Protein AF-A0A6M2E551-F1 (afdb_monomer)

Foldseek 3Di:
DVCCVVDPDPDDPCPVPPDDPPCPPPDPVNVVVVVCVVVVPDDDDDDCVLVDLDDQPPVCPVPPVSVVVSVVSVVVVVVVVVVVVVVVVVCVVCVVVVVVVVVVVVVVVVVVVVVVVVVVVVVVVVVVVVVVVVVVVVVVVVVVVVVVVVVVVVVVVVVVVVVVVVVVVVVVVVVVVVVVVVVVVVVVVVVVVVVVVVVVVVVPDDDDDDDDDDDDDDDDDDYDDDDDDDDD

InterPro domains:
  IPR008409 Pre-mRNA-splicing factor SPF27 [PF05700] (1-174)
  IPR008409 Pre-mRNA-splicing factor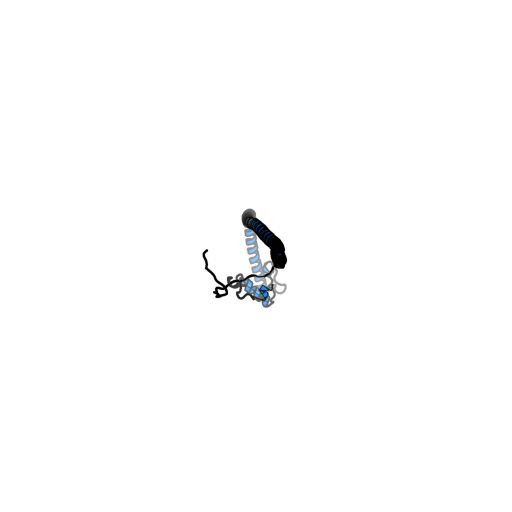 SPF27 [PTHR13296] (1-192)

Mean predicted aligned error: 16.5 Å

Secondary structure (DSSP, 8-state):
-HHHHHS---S-TTTTSPP--TTTT--HHHHHHHHHHHTTPPPPPP-GGGGS-PPPPTT-TT-HHHHHHHHHHHHHHHHHHHHHHHHHHHHHHHHHHHHHHHHHHHHHHHHHHHHHHHHHHHHHHHHHHHHHHHHHHHHHHHHHHHHHHHHHHHHHHHHHHHHHHHHHHHHHHHHHHHHHHHHHHHHHHHHHHHHHHHHHHHTTS---------------------------

pLDDT: mean 82.39, std 20.57, range [27.98, 98.62]

Structure (mmCIF, N/CA/C/O backbone):
data_AF-A0A6M2E551-F1
#
_entry.id   AF-A0A6M2E551-F1
#
loop_
_atom_site.group_PDB
_atom_site.id
_atom_site.type_symbol
_atom_site.label_atom_id
_atom_site.label_alt_id
_atom_site.label_comp_id
_atom_site.label_asym_id
_atom_site.label_entity_id
_atom_site.label_seq_id
_atom_site.pdbx_PDB_ins_code
_atom_site.Cartn_x
_atom_site.Cartn_y
_atom_site.Car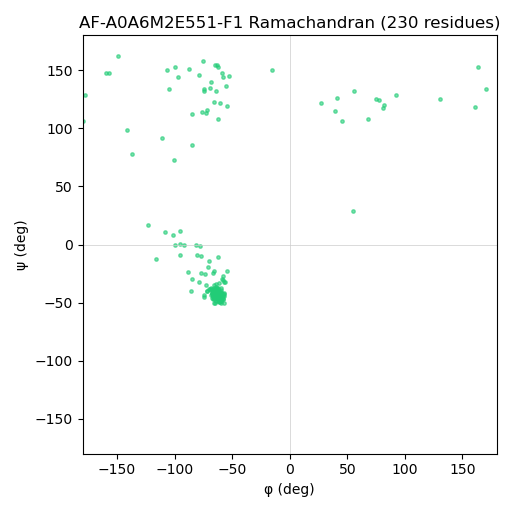tn_z
_atom_site.occupancy
_atom_site.B_iso_or_equiv
_atom_site.auth_seq_id
_atom_site.auth_comp_id
_atom_site.auth_asym_id
_atom_site.auth_atom_id
_atom_site.pdbx_PDB_model_num
ATOM 1 N N . GLU A 1 1 ? 3.158 -16.981 25.054 1.00 74.38 1 GLU A N 1
ATOM 2 C CA . GLU A 1 1 ? 4.411 -17.765 25.133 1.00 74.38 1 GLU A CA 1
ATOM 3 C C . GLU A 1 1 ? 4.219 -19.111 25.840 1.00 74.38 1 GLU A C 1
ATOM 5 O O . GLU A 1 1 ? 4.661 -20.130 25.320 1.00 74.38 1 GLU A O 1
ATOM 10 N N . GLU A 1 2 ? 3.515 -19.159 26.977 1.00 87.50 2 GLU A N 1
ATOM 11 C CA . GLU A 1 2 ? 3.178 -20.432 27.644 1.00 87.50 2 GLU A CA 1
ATOM 12 C C . GLU A 1 2 ? 2.271 -21.333 26.795 1.00 87.50 2 GLU A C 1
ATOM 14 O O . GLU A 1 2 ? 2.570 -22.513 26.623 1.00 87.50 2 GLU A O 1
ATOM 19 N N . GLU A 1 3 ? 1.236 -20.763 26.173 1.00 83.38 3 GLU A N 1
ATOM 20 C CA . GLU A 1 3 ? 0.344 -21.474 25.241 1.00 83.38 3 GLU A CA 1
ATOM 21 C C . GLU A 1 3 ? 1.107 -22.087 24.059 1.00 83.38 3 GLU A C 1
ATOM 23 O O . GLU A 1 3 ? 0.941 -23.258 23.739 1.00 83.38 3 GLU A O 1
ATOM 28 N N . THR A 1 4 ? 2.041 -21.336 23.470 1.00 80.81 4 THR A N 1
ATOM 29 C CA . THR A 1 4 ? 2.880 -21.796 22.349 1.00 80.81 4 THR A CA 1
ATOM 30 C C . THR A 1 4 ? 3.924 -22.844 22.758 1.00 80.81 4 THR A C 1
ATOM 32 O O . THR A 1 4 ? 4.454 -23.551 21.903 1.00 80.81 4 THR A O 1
ATOM 35 N N . ARG A 1 5 ? 4.245 -22.948 24.057 1.00 83.75 5 ARG A N 1
ATOM 36 C CA . ARG A 1 5 ? 5.124 -23.988 24.623 1.00 83.75 5 ARG A CA 1
ATOM 37 C C . ARG A 1 5 ? 4.361 -25.267 24.955 1.00 83.75 5 ARG A C 1
ATOM 39 O O . ARG A 1 5 ? 4.893 -26.352 24.734 1.00 83.75 5 ARG A O 1
ATOM 46 N N . ARG A 1 6 ? 3.145 -25.133 25.491 1.00 86.44 6 ARG A N 1
ATOM 47 C CA . ARG A 1 6 ? 2.268 -26.254 25.859 1.00 86.44 6 ARG A CA 1
ATOM 48 C C . ARG A 1 6 ? 1.645 -26.909 24.635 1.00 86.44 6 ARG A C 1
ATOM 50 O O . ARG A 1 6 ? 1.652 -28.130 24.528 1.00 86.44 6 ARG A O 1
ATOM 57 N N . TYR A 1 7 ? 1.180 -26.101 23.690 1.00 83.81 7 TYR A N 1
ATOM 58 C CA . TYR A 1 7 ? 0.539 -26.563 22.470 1.00 83.81 7 TYR A CA 1
ATOM 59 C C . TYR A 1 7 ? 1.448 -26.264 21.287 1.00 83.81 7 TYR A C 1
ATOM 61 O O . TYR A 1 7 ? 1.413 -25.186 20.691 1.00 83.81 7 TYR A O 1
ATOM 69 N N . ARG A 1 8 ? 2.299 -27.237 20.944 1.00 78.50 8 ARG A N 1
ATOM 70 C CA . ARG A 1 8 ? 3.062 -27.152 19.697 1.00 78.50 8 ARG A CA 1
ATOM 71 C C . ARG A 1 8 ? 2.077 -27.175 18.522 1.00 78.50 8 ARG A C 1
ATOM 73 O O . ARG A 1 8 ? 1.203 -28.042 18.515 1.00 78.50 8 ARG A O 1
ATOM 80 N N . PRO A 1 9 ? 2.198 -26.261 17.540 1.00 79.06 9 PRO A N 1
ATOM 81 C CA . PRO A 1 9 ? 1.330 -26.264 16.370 1.00 79.06 9 PRO A CA 1
ATOM 82 C C . PRO A 1 9 ? 1.361 -27.632 15.681 1.00 79.06 9 PRO A C 1
ATOM 84 O O . PRO A 1 9 ? 2.419 -28.094 15.264 1.00 79.06 9 PRO A O 1
ATOM 87 N N . THR A 1 10 ? 0.206 -28.291 15.603 1.00 75.25 10 THR A N 1
ATOM 88 C CA . THR A 1 10 ? 0.063 -29.623 14.993 1.00 75.25 10 THR A CA 1
ATOM 89 C C . THR A 1 10 ? -0.222 -29.556 13.497 1.00 75.25 10 THR A C 1
ATOM 91 O O . THR A 1 10 ? 0.063 -30.509 12.782 1.00 75.25 10 THR A O 1
ATOM 94 N N . LYS A 1 11 ? -0.767 -28.430 13.024 1.00 81.44 11 LYS A N 1
ATOM 95 C CA . LYS A 1 11 ? -1.023 -28.155 11.608 1.00 81.44 11 LYS A CA 1
ATOM 96 C C . LYS A 1 11 ? 0.006 -27.170 11.092 1.00 81.44 11 LYS A C 1
ATOM 98 O O . LYS A 1 11 ? 0.255 -26.144 11.735 1.00 81.44 11 LYS A O 1
ATOM 103 N N . ASN A 1 12 ? 0.574 -27.452 9.927 1.00 81.12 12 ASN A N 1
ATOM 104 C CA . ASN A 1 12 ? 1.397 -26.467 9.259 1.00 81.12 12 ASN A CA 1
ATOM 105 C C . ASN A 1 12 ? 0.460 -25.385 8.702 1.00 81.12 12 ASN A C 1
ATOM 107 O O . ASN A 1 12 ? -0.344 -25.623 7.805 1.00 81.12 12 ASN A O 1
ATOM 111 N N . TYR A 1 13 ? 0.551 -24.175 9.254 1.00 82.00 13 TYR A N 1
ATOM 112 C CA . TYR A 1 13 ? -0.280 -23.038 8.847 1.00 82.00 13 TYR A CA 1
ATOM 113 C C . TYR A 1 13 ? -0.064 -22.634 7.379 1.00 82.00 13 TYR A C 1
ATOM 115 O O . TYR A 1 13 ? -0.857 -21.864 6.845 1.00 82.00 13 TYR A O 1
ATOM 123 N N . LEU A 1 14 ? 0.963 -23.175 6.716 1.00 83.81 14 LEU A N 1
ATOM 124 C CA . LEU A 1 14 ? 1.268 -22.983 5.300 1.00 83.81 14 LEU A CA 1
ATOM 125 C C . LEU A 1 14 ? 0.698 -24.089 4.391 1.00 83.81 14 LEU A C 1
ATOM 127 O O . LEU A 1 14 ? 0.887 -24.006 3.187 1.00 83.81 14 LEU A O 1
ATOM 131 N N . GLU A 1 15 ? -0.013 -25.097 4.917 1.00 87.00 15 GLU A N 1
ATOM 132 C CA . GLU A 1 15 ? -0.589 -26.200 4.113 1.00 87.00 15 GLU A CA 1
ATOM 133 C C . GLU A 1 15 ? -1.551 -25.730 3.015 1.00 87.00 15 GLU A C 1
ATOM 135 O O . GLU A 1 15 ? -1.669 -26.370 1.977 1.00 87.00 15 GLU A O 1
ATOM 140 N N . HIS A 1 16 ? -2.244 -24.614 3.239 1.00 86.88 16 HIS A N 1
ATOM 141 C CA . HIS A 1 16 ? -3.181 -24.041 2.273 1.00 86.88 16 HIS A CA 1
ATOM 142 C C . HIS A 1 16 ? -2.489 -23.288 1.127 1.00 86.88 16 HIS A C 1
ATOM 144 O O . HIS A 1 16 ? -3.154 -22.882 0.172 1.00 86.88 16 HIS A O 1
ATOM 150 N N . LEU A 1 17 ? -1.179 -23.053 1.234 1.00 85.19 17 LEU A N 1
ATOM 151 C CA . LEU A 1 17 ? -0.399 -22.357 0.223 1.00 85.19 17 LEU A CA 1
ATOM 152 C C . LEU A 1 17 ? 0.296 -23.377 -0.683 1.00 85.19 17 LEU A C 1
ATOM 154 O O . LEU A 1 17 ? 0.745 -24.423 -0.207 1.00 85.19 17 LEU A O 1
ATOM 158 N N . PRO A 1 18 ? 0.420 -23.086 -1.989 1.00 85.62 18 PRO A N 1
ATOM 159 C CA . PRO A 1 18 ? 1.227 -23.914 -2.870 1.00 85.62 18 PRO A CA 1
ATOM 160 C C . PRO A 1 18 ? 2.672 -23.962 -2.363 1.00 85.62 18 PRO A C 1
ATOM 162 O O . PRO A 1 18 ? 3.181 -22.996 -1.785 1.00 85.62 18 PRO A O 1
ATOM 165 N N . GLN A 1 19 ? 3.338 -25.094 -2.593 1.00 81.50 19 GLN A N 1
ATOM 166 C CA . GLN A 1 19 ? 4.738 -25.261 -2.223 1.00 81.50 19 GLN A CA 1
ATOM 167 C C . GLN A 1 19 ? 5.589 -24.156 -2.862 1.00 81.50 19 GLN A C 1
ATOM 169 O O . GLN A 1 19 ? 5.414 -23.823 -4.035 1.00 81.50 19 GLN A O 1
ATOM 174 N N . LEU A 1 20 ? 6.509 -23.588 -2.078 1.00 82.62 20 LEU A N 1
ATOM 175 C CA . LEU A 1 20 ? 7.347 -22.479 -2.519 1.00 82.62 20 LEU A CA 1
ATOM 176 C C . LEU A 1 20 ? 8.224 -22.906 -3.701 1.00 82.62 20 LEU A C 1
ATOM 178 O O . LEU A 1 20 ? 9.194 -23.648 -3.555 1.00 82.62 20 LEU A O 1
ATOM 182 N N . SER A 1 21 ? 7.885 -22.401 -4.877 1.00 84.31 21 SER A N 1
ATOM 183 C CA . SER A 1 21 ? 8.612 -22.617 -6.118 1.00 84.31 21 SER A CA 1
ATOM 184 C C . SER A 1 21 ? 9.757 -21.607 -6.226 1.00 84.31 21 SER A C 1
ATOM 186 O O . SER A 1 21 ? 9.605 -20.542 -6.827 1.00 84.31 21 SER A O 1
ATOM 188 N N . LEU A 1 22 ? 10.908 -21.932 -5.630 1.00 82.81 22 LEU A N 1
ATOM 189 C CA . LEU A 1 22 ? 12.098 -21.065 -5.637 1.00 82.81 22 LEU A CA 1
ATOM 190 C C . LEU A 1 22 ? 12.592 -20.737 -7.056 1.00 82.81 22 LEU A C 1
ATOM 192 O O . LEU A 1 22 ? 13.096 -19.645 -7.292 1.00 82.81 22 LEU A O 1
ATOM 196 N N . HIS A 1 23 ? 12.361 -21.649 -8.000 1.00 84.12 23 HIS A N 1
ATOM 197 C CA . HIS A 1 23 ? 12.830 -21.553 -9.383 1.00 84.12 23 HIS A CA 1
ATOM 198 C C . HIS A 1 23 ? 11.743 -21.095 -10.375 1.00 84.12 23 HIS A C 1
ATOM 200 O O . HIS A 1 23 ? 11.955 -21.124 -11.583 1.00 84.12 23 HIS A O 1
ATOM 206 N N . GLN A 1 24 ? 10.560 -20.676 -9.898 1.00 85.62 24 GLN A N 1
ATOM 207 C CA . GLN A 1 24 ? 9.399 -20.367 -10.757 1.00 85.62 24 GLN A CA 1
ATOM 208 C C . GLN A 1 24 ? 9.677 -19.299 -11.817 1.00 85.62 24 GLN A C 1
ATOM 210 O O . GLN A 1 24 ? 9.082 -19.319 -12.891 1.00 85.62 24 GLN A O 1
ATOM 215 N N . PHE A 1 25 ? 10.550 -18.350 -11.487 1.00 86.94 25 PHE A N 1
ATOM 216 C CA . PHE A 1 25 ? 10.893 -17.215 -12.340 1.00 86.94 25 PHE A CA 1
ATOM 217 C C . PHE A 1 25 ? 12.301 -17.333 -12.931 1.00 86.94 25 PHE A C 1
ATOM 219 O O . PHE A 1 25 ? 12.809 -16.370 -13.503 1.00 86.94 25 PHE A O 1
ATOM 226 N N . GLU A 1 26 ? 12.946 -18.492 -12.795 1.00 89.88 26 GLU A N 1
ATOM 227 C CA . GLU A 1 26 ? 14.261 -18.712 -13.381 1.00 89.88 26 GLU A CA 1
ATOM 228 C C . GLU A 1 26 ? 14.142 -18.944 -14.880 1.00 89.88 26 GLU A C 1
ATOM 230 O O . GLU A 1 26 ? 13.598 -19.946 -15.345 1.00 89.88 26 GLU A O 1
ATOM 235 N N . SER A 1 27 ? 14.690 -18.005 -15.644 1.00 91.19 27 SER A N 1
ATOM 236 C CA . SER A 1 27 ? 14.922 -18.210 -17.070 1.00 91.19 27 SER A CA 1
ATOM 237 C C . SER A 1 27 ? 16.121 -19.135 -17.297 1.00 91.19 27 SER A C 1
ATOM 239 O O . SER A 1 27 ? 17.008 -19.241 -16.451 1.00 91.19 27 SER A O 1
ATOM 241 N N . GLU A 1 28 ? 16.197 -19.766 -18.468 1.00 90.50 28 GLU A N 1
ATOM 242 C CA . GLU A 1 28 ? 17.332 -20.627 -18.844 1.00 90.50 28 GLU A CA 1
ATOM 243 C C . GLU A 1 28 ? 18.686 -19.895 -18.771 1.00 90.50 28 GLU A C 1
ATOM 245 O O . GLU A 1 28 ? 19.699 -20.471 -18.375 1.00 90.50 28 GLU A O 1
ATOM 250 N N . ILE A 1 29 ? 18.697 -18.587 -19.051 1.00 92.38 29 ILE A N 1
ATOM 251 C CA . ILE A 1 29 ? 19.888 -17.736 -18.905 1.00 92.38 29 ILE A CA 1
ATOM 252 C C . ILE A 1 29 ? 20.296 -17.627 -17.431 1.00 92.38 29 ILE A C 1
ATOM 254 O O . ILE A 1 29 ? 21.474 -17.741 -17.107 1.00 92.38 29 ILE A O 1
ATOM 258 N N . MET A 1 30 ? 19.329 -17.448 -16.525 1.00 92.31 30 MET A N 1
ATOM 259 C CA . MET A 1 30 ? 19.606 -17.383 -15.087 1.00 92.31 30 MET A CA 1
ATOM 260 C C . MET A 1 30 ? 20.164 -18.701 -14.561 1.00 92.31 30 MET A C 1
ATOM 262 O O . MET A 1 30 ? 21.128 -18.675 -13.806 1.00 92.31 30 MET A O 1
ATOM 266 N N . LYS A 1 31 ? 19.615 -19.841 -14.995 1.00 90.75 31 LYS A N 1
ATOM 267 C CA . LYS A 1 31 ? 20.137 -21.166 -14.622 1.00 90.75 31 LYS A CA 1
ATOM 268 C C . LYS A 1 31 ? 21.590 -21.335 -15.059 1.00 90.75 31 LYS A C 1
ATOM 270 O O . LYS A 1 31 ? 22.435 -21.685 -14.243 1.00 90.75 31 LYS A O 1
ATOM 275 N N . THR A 1 32 ? 21.885 -20.983 -16.309 1.00 91.38 32 THR A N 1
ATOM 276 C CA . THR A 1 32 ? 23.245 -21.038 -16.868 1.00 91.38 32 THR A CA 1
ATOM 277 C C . THR A 1 32 ? 24.215 -20.141 -16.085 1.00 91.38 32 THR A C 1
ATOM 279 O O . THR A 1 32 ? 25.328 -20.549 -15.753 1.00 91.38 32 THR A O 1
ATOM 282 N N . GLU A 1 33 ? 23.795 -18.926 -15.719 1.00 91.62 33 GLU A N 1
ATOM 283 C CA . GLU A 1 33 ? 24.604 -18.021 -14.892 1.00 91.62 33 GLU A CA 1
ATOM 284 C C . GLU A 1 33 ? 24.783 -18.528 -13.455 1.00 91.62 33 GLU A C 1
ATOM 286 O O . GLU A 1 33 ? 25.870 -18.396 -12.889 1.00 91.62 33 GLU A O 1
ATOM 291 N N . PHE A 1 34 ? 23.756 -19.138 -12.859 1.00 92.00 34 PHE A N 1
ATOM 292 C CA . PHE A 1 34 ? 23.865 -19.754 -11.537 1.00 92.00 34 PHE A CA 1
ATOM 293 C C . PHE A 1 34 ? 24.836 -20.936 -11.541 1.00 92.00 34 PHE A C 1
ATOM 295 O O . PHE A 1 34 ? 25.660 -21.031 -10.632 1.00 92.00 34 PHE A O 1
ATOM 302 N N . GLU A 1 35 ? 24.831 -21.769 -12.583 1.00 93.12 35 GLU A N 1
ATOM 303 C CA . GLU A 1 35 ? 25.821 -22.836 -12.771 1.00 93.12 35 GLU A CA 1
ATOM 304 C C . GLU A 1 35 ? 27.241 -22.276 -12.946 1.00 93.12 35 GLU A C 1
ATOM 306 O O . GLU A 1 35 ? 28.188 -22.769 -12.320 1.00 93.12 35 GLU A O 1
ATOM 311 N N . ARG A 1 36 ? 27.410 -21.197 -13.725 1.00 94.69 36 ARG A N 1
ATOM 312 C CA . ARG A 1 36 ? 28.698 -20.493 -13.872 1.00 94.69 36 ARG A CA 1
ATOM 313 C C . ARG A 1 36 ? 29.207 -19.957 -12.529 1.00 94.69 36 ARG A C 1
ATOM 315 O O . ARG A 1 36 ? 30.384 -20.106 -12.199 1.00 94.69 36 ARG A O 1
ATOM 322 N N . LEU A 1 37 ? 28.329 -19.346 -11.732 1.00 93.12 37 LEU A N 1
ATOM 323 C CA . LEU A 1 37 ? 28.666 -18.827 -10.404 1.00 93.12 37 LEU A CA 1
ATOM 324 C C . LEU A 1 37 ? 28.991 -19.953 -9.415 1.00 93.12 37 LEU A C 1
ATOM 326 O O . LEU A 1 37 ? 29.973 -19.851 -8.678 1.00 93.12 37 LEU A O 1
ATOM 330 N N . GLN A 1 38 ? 28.218 -21.041 -9.424 1.00 93.75 38 GLN A N 1
ATOM 331 C CA . GLN A 1 38 ? 28.448 -22.222 -8.588 1.00 93.75 38 GLN A CA 1
ATOM 332 C C . GLN A 1 38 ? 29.792 -22.889 -8.909 1.00 93.75 38 GLN A C 1
ATOM 334 O O . GLN A 1 38 ? 30.519 -23.286 -7.998 1.00 93.75 38 GLN A O 1
ATOM 339 N N . SER A 1 39 ? 30.154 -22.948 -10.191 1.00 95.38 39 SER A N 1
ATOM 340 C CA . SER A 1 39 ? 31.459 -23.423 -10.671 1.00 95.38 39 SER A CA 1
ATOM 341 C C . SER A 1 39 ? 32.588 -22.395 -10.517 1.00 95.38 39 SER A C 1
ATOM 343 O O . SER A 1 39 ? 33.742 -22.702 -10.816 1.00 95.38 39 SER A O 1
ATOM 345 N N . ARG A 1 40 ? 32.287 -21.196 -9.995 1.00 93.38 40 ARG A N 1
ATOM 346 C CA . ARG A 1 40 ? 33.229 -20.081 -9.784 1.00 93.38 40 ARG A CA 1
ATOM 347 C C . ARG A 1 40 ? 33.984 -19.674 -11.052 1.00 93.38 40 ARG A C 1
ATOM 349 O O . ARG A 1 40 ? 35.108 -19.175 -10.972 1.00 93.38 40 ARG A O 1
ATOM 356 N N . LEU A 1 41 ? 33.375 -19.871 -12.217 1.00 92.81 41 LEU A N 1
ATOM 357 C CA . LEU A 1 41 ? 33.960 -19.455 -13.483 1.00 92.81 41 LEU A CA 1
ATOM 358 C C . LEU A 1 41 ? 33.837 -17.931 -13.618 1.00 92.81 41 LEU A C 1
ATOM 360 O O . LEU A 1 41 ? 32.765 -17.385 -13.346 1.00 92.81 41 LEU A O 1
ATOM 364 N N . PRO A 1 42 ? 34.894 -17.210 -14.023 1.00 89.50 42 PRO A N 1
ATOM 365 C CA . PRO A 1 42 ? 34.796 -15.784 -14.315 1.00 89.50 42 PRO A CA 1
ATOM 366 C C . PRO A 1 42 ? 33.830 -15.534 -15.482 1.00 89.50 42 PRO A C 1
ATOM 368 O O . PRO A 1 42 ? 33.610 -16.405 -16.321 1.00 89.50 42 PRO A O 1
ATOM 371 N N . MET A 1 43 ? 33.220 -14.349 -15.514 1.00 87.81 43 MET A N 1
ATOM 372 C CA . MET A 1 43 ? 32.329 -13.962 -16.610 1.00 87.81 43 MET A CA 1
ATOM 373 C C . MET A 1 43 ? 33.146 -13.770 -17.889 1.00 87.81 43 MET A C 1
ATOM 375 O O . MET A 1 43 ? 34.244 -13.209 -17.844 1.00 87.81 43 MET A O 1
ATOM 379 N N . GLU A 1 44 ? 32.609 -14.215 -19.023 1.00 85.12 44 GLU A N 1
ATOM 380 C CA . GLU A 1 44 ? 33.223 -13.927 -20.313 1.00 85.12 44 GLU A CA 1
ATOM 381 C C . GLU A 1 44 ? 33.150 -12.421 -20.581 1.00 85.12 44 GLU A C 1
ATOM 383 O O . GLU A 1 44 ? 32.083 -11.805 -20.560 1.00 85.12 44 GLU A O 1
ATOM 388 N N . MET A 1 45 ? 34.310 -11.807 -20.793 1.00 83.69 45 MET A N 1
ATOM 389 C CA . MET A 1 45 ? 34.386 -10.383 -21.082 1.00 83.69 45 MET A CA 1
ATOM 390 C C . MET A 1 45 ? 33.923 -10.132 -22.513 1.00 83.69 45 MET A C 1
ATOM 392 O O . MET A 1 45 ? 34.400 -10.767 -23.454 1.00 83.69 45 MET A O 1
ATOM 396 N N . MET A 1 46 ? 33.044 -9.147 -22.689 1.00 78.31 46 MET A N 1
ATOM 397 C CA . MET A 1 46 ? 32.630 -8.713 -24.019 1.00 78.31 46 MET A CA 1
ATOM 398 C C . MET A 1 46 ? 33.851 -8.211 -24.805 1.00 78.31 46 MET A C 1
ATOM 400 O O . MET A 1 46 ? 34.546 -7.286 -24.378 1.00 78.31 46 MET A O 1
ATOM 404 N N . SER A 1 47 ? 34.122 -8.819 -25.961 1.00 76.56 47 SER A N 1
ATOM 405 C CA . SER A 1 47 ? 35.230 -8.397 -26.820 1.00 76.56 47 SER A CA 1
ATOM 406 C C . SER A 1 47 ? 34.912 -7.062 -27.490 1.00 76.56 47 SER A C 1
ATOM 408 O O . SER A 1 47 ? 34.020 -6.976 -28.334 1.00 76.56 47 SER A O 1
ATOM 410 N N . MET A 1 48 ? 35.685 -6.026 -27.160 1.00 79.69 48 MET A N 1
ATOM 411 C CA . MET A 1 48 ? 35.566 -4.707 -27.794 1.00 79.69 48 MET A CA 1
ATOM 412 C C . MET A 1 48 ? 36.276 -4.621 -29.150 1.00 79.69 48 MET A C 1
ATOM 414 O O . MET A 1 48 ? 36.054 -3.670 -29.893 1.00 79.69 48 MET A O 1
ATOM 418 N N . LYS A 1 49 ? 37.055 -5.646 -29.528 1.00 70.56 49 LYS A N 1
ATOM 419 C CA . LYS A 1 49 ? 37.820 -5.680 -30.789 1.00 70.56 49 LYS A CA 1
ATOM 420 C C . LYS A 1 49 ? 36.944 -5.522 -32.036 1.00 70.56 49 LYS A C 1
ATOM 422 O O . LYS A 1 49 ? 37.413 -5.025 -33.050 1.00 70.56 49 LYS A O 1
ATOM 427 N N . ARG A 1 50 ? 35.667 -5.912 -31.950 1.00 70.38 50 ARG A N 1
ATOM 428 C CA . ARG A 1 50 ? 34.668 -5.752 -33.023 1.00 70.38 50 ARG A CA 1
ATOM 429 C C . ARG A 1 50 ? 34.327 -4.284 -33.313 1.00 70.38 50 ARG A C 1
ATOM 431 O O . ARG A 1 50 ? 33.861 -3.981 -34.403 1.00 70.38 50 ARG A O 1
ATOM 438 N N . TYR A 1 51 ? 34.520 -3.387 -32.349 1.00 75.38 51 TYR A N 1
ATOM 439 C CA . TYR A 1 51 ? 34.206 -1.958 -32.476 1.00 75.38 51 TYR A CA 1
ATOM 440 C C . TYR A 1 51 ? 35.436 -1.098 -32.778 1.00 75.38 51 TYR A C 1
ATOM 442 O O . TYR A 1 51 ? 35.328 0.119 -32.909 1.00 75.38 51 TYR A O 1
ATOM 450 N N . GLU A 1 52 ? 36.600 -1.729 -32.878 1.00 80.38 52 GLU A N 1
ATOM 451 C CA . GLU A 1 52 ? 37.860 -1.102 -33.244 1.00 80.38 52 GLU A CA 1
ATOM 452 C C . GLU A 1 52 ? 38.209 -1.521 -34.677 1.00 80.38 52 GLU A C 1
ATOM 454 O O . GLU A 1 52 ? 37.858 -2.622 -35.104 1.00 80.38 52 GLU A O 1
ATOM 459 N N . LEU A 1 53 ? 38.920 -0.681 -35.432 1.00 79.88 53 LEU A N 1
ATOM 460 C CA . LEU A 1 53 ? 39.581 -1.086 -36.681 1.00 79.88 53 LEU A CA 1
ATOM 461 C C . LEU A 1 53 ? 41.078 -1.308 -36.415 1.00 79.88 53 LEU A C 1
ATOM 463 O O . LEU A 1 53 ? 41.897 -0.467 -36.798 1.00 79.88 53 LEU A O 1
ATOM 467 N N . PRO A 1 54 ? 41.480 -2.390 -35.723 1.00 80.00 54 PRO A N 1
ATOM 468 C CA . PRO A 1 54 ? 42.890 -2.681 -35.569 1.00 80.00 54 PRO A CA 1
ATOM 469 C C . PRO A 1 54 ? 43.467 -3.094 -36.924 1.00 80.00 54 PRO A C 1
ATOM 471 O O . PRO A 1 54 ? 42.900 -3.913 -37.649 1.00 80.00 54 PRO A O 1
ATOM 474 N N . GLN A 1 55 ? 44.630 -2.539 -37.246 1.00 82.06 55 GLN A N 1
ATOM 475 C CA . GLN A 1 55 ? 45.472 -3.073 -38.310 1.00 82.06 55 GLN A CA 1
ATOM 476 C C . GLN A 1 55 ? 45.945 -4.493 -37.947 1.00 82.06 55 GLN A C 1
ATOM 478 O O . GLN A 1 55 ? 46.060 -4.807 -36.753 1.00 82.06 55 GLN A O 1
ATOM 483 N N . PRO A 1 56 ? 46.261 -5.348 -38.937 1.00 84.38 56 PRO A N 1
ATOM 484 C CA . PRO A 1 56 ? 46.810 -6.662 -38.644 1.00 84.38 56 PRO A CA 1
ATOM 485 C C . PRO A 1 56 ? 48.103 -6.519 -37.819 1.00 84.38 56 PRO A C 1
ATOM 487 O O . PRO A 1 56 ? 48.862 -5.563 -38.017 1.00 84.38 56 PRO A O 1
ATOM 490 N N . PRO A 1 57 ? 48.375 -7.436 -36.871 1.00 85.25 57 PRO A N 1
ATOM 491 C CA . PRO A 1 57 ? 49.563 -7.366 -36.024 1.00 85.25 57 PRO A CA 1
ATOM 492 C C . PRO A 1 57 ? 50.844 -7.222 -36.852 1.00 85.25 57 PRO A C 1
ATOM 494 O O . PRO A 1 57 ? 50.962 -7.839 -37.908 1.00 85.25 57 PRO A O 1
ATOM 497 N N . ALA A 1 58 ? 51.838 -6.478 -36.354 1.00 80.81 58 ALA A N 1
ATOM 498 C CA . ALA A 1 58 ? 53.061 -6.149 -37.103 1.00 80.81 58 ALA A CA 1
ATOM 499 C C . ALA A 1 58 ? 53.833 -7.372 -37.659 1.00 80.81 58 ALA A C 1
ATOM 501 O O . ALA A 1 58 ? 54.558 -7.238 -38.638 1.00 80.81 58 ALA A O 1
ATOM 502 N N . GLY A 1 59 ? 53.654 -8.565 -37.074 1.00 82.06 59 GLY A N 1
ATOM 503 C CA . GLY A 1 59 ? 54.231 -9.832 -37.553 1.00 82.06 59 GLY A CA 1
ATOM 504 C C . GLY A 1 59 ? 53.357 -10.646 -38.521 1.00 82.06 59 GLY A C 1
ATOM 505 O O . GLY A 1 59 ? 53.771 -11.723 -38.933 1.00 82.06 59 GLY A O 1
ATOM 506 N N . LYS A 1 60 ? 52.152 -10.173 -38.860 1.00 84.56 60 LYS A N 1
ATOM 507 C CA . LYS A 1 60 ? 51.172 -10.840 -39.740 1.00 84.56 60 LYS A CA 1
ATOM 508 C C . LYS A 1 60 ? 50.767 -9.983 -40.946 1.00 84.56 60 LYS A C 1
ATOM 510 O O . LYS A 1 60 ? 49.769 -10.248 -41.601 1.00 84.56 60 LYS A O 1
ATOM 515 N N . THR A 1 61 ? 51.540 -8.953 -41.268 1.00 80.00 61 THR A N 1
ATOM 516 C CA . THR A 1 61 ? 51.256 -8.043 -42.391 1.00 80.00 61 THR A CA 1
ATOM 517 C C . THR A 1 61 ? 51.449 -8.687 -43.766 1.00 80.00 61 THR A C 1
ATOM 519 O O . THR A 1 61 ? 50.985 -8.140 -44.760 1.00 80.00 61 THR A O 1
ATOM 522 N N . THR A 1 62 ? 52.102 -9.844 -43.850 1.00 85.88 62 THR A N 1
ATOM 523 C CA . THR A 1 62 ? 52.215 -10.647 -45.080 1.00 85.88 62 THR A CA 1
ATOM 524 C C . THR A 1 62 ? 51.161 -11.752 -45.168 1.00 85.88 62 THR A C 1
ATOM 526 O O . THR A 1 62 ? 51.032 -12.389 -46.211 1.00 85.88 62 THR A O 1
ATOM 529 N N . ASP A 1 63 ? 50.406 -11.985 -44.090 1.00 90.12 63 ASP A N 1
ATOM 530 C CA . ASP A 1 63 ? 49.371 -13.008 -44.023 1.00 90.12 63 ASP A CA 1
ATOM 531 C C . ASP A 1 63 ? 48.052 -12.473 -44.588 1.00 90.12 63 ASP A C 1
ATOM 533 O O . ASP A 1 63 ? 47.407 -11.595 -44.012 1.00 90.12 63 ASP A O 1
ATOM 537 N N . VAL A 1 64 ? 47.640 -13.029 -45.726 1.00 90.12 64 VAL A N 1
ATOM 538 C CA . VAL A 1 64 ? 46.411 -12.643 -46.429 1.00 90.12 64 VAL A CA 1
ATOM 539 C C . VAL A 1 64 ? 45.170 -12.885 -45.564 1.00 90.12 64 VAL A C 1
ATOM 541 O O . VAL A 1 64 ? 44.228 -12.099 -45.635 1.00 90.12 64 VAL A O 1
ATOM 544 N N . ALA A 1 65 ? 45.172 -13.915 -44.708 1.00 89.81 65 ALA A N 1
ATOM 545 C CA . ALA A 1 65 ? 44.032 -14.216 -43.841 1.00 89.81 65 ALA A CA 1
ATOM 546 C C . ALA A 1 65 ? 43.812 -13.121 -42.783 1.00 89.81 65 ALA A C 1
ATOM 548 O O . ALA A 1 65 ? 42.681 -12.690 -42.568 1.00 89.81 65 ALA A O 1
ATOM 549 N N . SER A 1 66 ? 44.893 -12.611 -42.186 1.00 86.69 66 SER A N 1
ATOM 550 C CA . SER A 1 66 ? 44.830 -11.506 -41.220 1.00 86.69 66 SER A CA 1
ATOM 551 C C . SER A 1 66 ? 44.315 -10.203 -41.849 1.00 86.69 66 SER A C 1
ATOM 553 O O . SER A 1 66 ? 43.599 -9.445 -41.199 1.00 86.69 66 SER A O 1
ATOM 555 N N . TRP A 1 67 ? 44.631 -9.939 -43.122 1.00 87.81 67 TRP A N 1
ATOM 556 C CA . TRP A 1 67 ? 44.058 -8.802 -43.853 1.00 87.81 67 TRP A CA 1
ATOM 557 C C . TRP A 1 67 ? 42.586 -9.006 -44.207 1.00 87.81 67 TRP A C 1
ATOM 559 O O . TRP A 1 67 ? 41.813 -8.057 -44.090 1.00 87.81 67 TRP A O 1
ATOM 569 N N . ALA A 1 68 ? 42.194 -10.219 -44.606 1.00 90.25 68 ALA A N 1
ATOM 570 C CA . ALA A 1 68 ? 40.797 -10.550 -44.876 1.00 90.25 68 ALA A CA 1
ATOM 571 C C . ALA A 1 68 ? 39.926 -10.335 -43.627 1.00 90.25 68 ALA A C 1
ATOM 573 O O . ALA A 1 68 ? 38.904 -9.667 -43.715 1.00 90.25 68 ALA A O 1
ATOM 574 N N . GLU A 1 69 ? 40.386 -10.770 -42.448 1.00 87.25 69 GLU A N 1
ATOM 575 C CA . GLU A 1 69 ? 39.684 -10.541 -41.175 1.00 87.25 69 GLU A CA 1
ATOM 576 C C . GLU A 1 69 ? 39.518 -9.040 -40.856 1.00 87.25 69 GLU A C 1
ATOM 578 O O . GLU A 1 69 ? 38.442 -8.599 -40.442 1.00 87.25 69 GLU A O 1
ATOM 583 N N . CYS A 1 70 ? 40.555 -8.225 -41.089 1.00 87.38 70 CYS A N 1
ATOM 584 C CA . CYS A 1 70 ? 40.471 -6.769 -40.929 1.00 87.38 70 CYS A CA 1
ATOM 585 C C . CYS A 1 70 ? 39.478 -6.128 -41.915 1.00 87.38 70 CYS A C 1
ATOM 587 O O . CYS A 1 70 ? 38.727 -5.230 -41.525 1.00 87.38 70 CYS A O 1
ATOM 589 N N . VAL A 1 71 ? 39.455 -6.583 -43.174 1.00 89.94 71 VAL A N 1
ATOM 590 C CA . VAL A 1 71 ? 38.505 -6.113 -44.196 1.00 89.94 71 VAL A CA 1
ATOM 591 C C . VAL A 1 71 ? 37.077 -6.502 -43.818 1.00 89.94 71 VAL A C 1
ATOM 593 O O . VAL A 1 71 ? 36.202 -5.635 -43.814 1.00 89.94 71 VAL A O 1
ATOM 596 N N . ASP A 1 72 ? 36.848 -7.746 -43.409 1.00 89.94 72 ASP A N 1
ATOM 597 C CA . ASP A 1 72 ? 35.538 -8.229 -42.974 1.00 89.94 72 ASP A CA 1
ATOM 598 C C . ASP A 1 72 ? 35.025 -7.419 -41.774 1.00 89.94 72 ASP A C 1
ATOM 600 O O . ASP A 1 72 ? 33.899 -6.918 -41.805 1.00 89.94 72 ASP A O 1
ATOM 604 N N . ASN A 1 73 ? 35.868 -7.175 -40.763 1.00 87.75 73 ASN A N 1
ATOM 605 C CA . ASN A 1 73 ? 35.527 -6.310 -39.629 1.00 87.75 73 ASN A CA 1
ATOM 606 C C . ASN A 1 73 ? 35.204 -4.871 -40.077 1.00 87.75 73 ASN A C 1
ATOM 608 O O . ASN A 1 73 ? 34.214 -4.293 -39.631 1.00 87.75 73 ASN A O 1
ATOM 612 N N . SER A 1 74 ? 35.987 -4.299 -41.000 1.00 89.31 74 SER A N 1
ATOM 613 C CA . SER A 1 74 ? 35.725 -2.954 -41.533 1.00 89.31 74 SER A CA 1
ATOM 614 C C . SER A 1 74 ? 34.393 -2.868 -42.290 1.00 89.31 74 SER A C 1
ATOM 616 O O . SER A 1 74 ? 33.650 -1.900 -42.120 1.00 89.31 74 SER A O 1
ATOM 618 N N . SER A 1 75 ? 34.053 -3.906 -43.062 1.00 90.50 75 SER A N 1
ATOM 619 C CA . SER A 1 75 ? 32.795 -3.990 -43.806 1.00 90.50 75 SER A CA 1
ATOM 620 C C . SER A 1 75 ? 31.599 -4.098 -42.858 1.00 90.50 75 SER A C 1
ATOM 622 O O . SER A 1 75 ? 30.637 -3.343 -42.984 1.00 90.50 75 SER A O 1
ATOM 624 N N . ALA A 1 76 ? 31.705 -4.938 -41.824 1.00 89.44 76 ALA A N 1
ATOM 625 C CA . ALA A 1 76 ? 30.688 -5.063 -40.790 1.00 89.44 76 ALA A CA 1
ATOM 626 C C . ALA A 1 76 ? 30.482 -3.738 -40.038 1.00 89.44 76 ALA A C 1
ATOM 628 O O . ALA A 1 76 ? 29.348 -3.350 -39.752 1.00 89.44 76 ALA A O 1
ATOM 629 N N . GLN A 1 77 ? 31.559 -3.007 -39.738 1.00 89.31 77 GLN A N 1
ATOM 630 C CA . GLN A 1 77 ? 31.454 -1.703 -39.087 1.00 89.31 77 GLN A CA 1
ATOM 631 C C . GLN A 1 77 ? 30.793 -0.651 -39.972 1.00 89.31 77 GLN A C 1
ATOM 633 O O . GLN A 1 77 ? 29.981 0.118 -39.460 1.00 89.31 77 GLN A O 1
ATOM 638 N N . LEU A 1 78 ? 31.081 -0.627 -41.276 1.00 91.31 78 LEU A N 1
ATOM 639 C CA . LEU A 1 78 ? 30.415 0.279 -42.212 1.00 91.31 78 LEU A CA 1
ATOM 640 C C . LEU A 1 78 ? 28.893 0.065 -42.202 1.00 91.31 78 LEU A C 1
ATOM 642 O O . LEU A 1 78 ? 28.140 1.026 -42.038 1.00 91.31 78 LEU A O 1
ATOM 646 N N . GLU A 1 79 ? 28.448 -1.190 -42.275 1.00 92.94 79 GLU A N 1
ATOM 647 C CA . GLU A 1 79 ? 27.024 -1.548 -42.213 1.00 92.94 79 GLU A CA 1
ATOM 648 C C . GLU A 1 79 ? 26.386 -1.184 -40.861 1.00 92.94 79 GLU A C 1
ATOM 650 O O . GLU A 1 79 ? 25.269 -0.653 -40.796 1.00 92.94 79 GLU A O 1
ATOM 655 N N . HIS A 1 80 ? 27.106 -1.388 -39.753 1.00 91.81 80 HIS A N 1
ATOM 656 C CA . HIS A 1 80 ? 26.652 -0.946 -38.434 1.00 91.81 80 HIS A CA 1
ATOM 657 C C . HIS A 1 80 ? 26.524 0.580 -38.338 1.00 91.81 80 HIS A C 1
ATOM 659 O O . HIS A 1 80 ? 25.570 1.062 -37.723 1.00 91.81 80 HIS A O 1
ATOM 665 N N . GLN A 1 81 ? 27.434 1.351 -38.944 1.00 92.12 81 GLN A N 1
ATOM 666 C CA . GLN A 1 81 ? 27.324 2.813 -38.987 1.00 92.12 81 GLN A CA 1
ATOM 667 C C . GLN A 1 81 ? 26.146 3.261 -39.854 1.00 92.12 81 GLN A C 1
ATOM 669 O O . GLN A 1 81 ? 25.389 4.132 -39.426 1.00 92.12 81 GLN A O 1
ATOM 674 N N . ALA A 1 82 ? 25.924 2.634 -41.012 1.00 95.62 82 ALA A N 1
ATOM 675 C CA . ALA A 1 82 ? 24.755 2.907 -41.848 1.00 95.62 82 ALA A CA 1
ATOM 676 C C . ALA A 1 82 ? 23.444 2.650 -41.081 1.00 95.62 82 ALA A C 1
ATOM 678 O O . ALA A 1 82 ? 22.563 3.511 -41.025 1.00 95.62 82 ALA A O 1
ATOM 679 N N . THR A 1 83 ? 23.359 1.514 -40.382 1.00 96.44 83 THR A N 1
ATOM 680 C CA . THR A 1 83 ? 22.221 1.179 -39.511 1.00 96.44 83 THR A CA 1
ATOM 681 C C . THR A 1 83 ? 22.063 2.185 -38.369 1.00 96.44 83 THR A C 1
ATOM 683 O O . THR A 1 83 ? 20.953 2.618 -38.057 1.00 96.44 83 THR A O 1
ATOM 686 N N . ARG A 1 84 ? 23.169 2.595 -37.736 1.00 96.19 84 ARG A N 1
ATOM 687 C CA . ARG A 1 84 ? 23.161 3.602 -36.669 1.00 96.19 84 ARG A CA 1
ATOM 688 C C . ARG A 1 84 ? 22.616 4.934 -37.171 1.00 96.19 84 ARG A C 1
ATOM 690 O O . ARG A 1 84 ? 21.814 5.534 -36.464 1.00 96.19 84 ARG A O 1
ATOM 697 N N . ILE A 1 85 ? 23.020 5.381 -38.359 1.00 97.75 85 ILE A N 1
ATOM 698 C CA . ILE A 1 85 ? 22.506 6.612 -38.971 1.00 97.75 85 ILE A CA 1
ATOM 699 C C . ILE A 1 85 ? 20.994 6.495 -39.178 1.00 97.75 85 ILE A C 1
ATOM 701 O O . ILE A 1 85 ? 20.263 7.349 -38.686 1.00 97.75 85 ILE A O 1
ATOM 705 N N . ALA A 1 86 ? 20.510 5.403 -39.778 1.00 97.62 86 ALA A N 1
ATOM 706 C CA . ALA A 1 86 ? 19.075 5.178 -39.970 1.00 97.62 86 ALA A CA 1
ATOM 707 C C . ALA A 1 86 ? 18.290 5.183 -38.640 1.00 97.62 86 ALA A C 1
ATOM 709 O O . ALA A 1 86 ? 17.238 5.817 -38.528 1.00 97.62 86 ALA A O 1
ATOM 710 N N . ASN A 1 87 ? 18.826 4.542 -37.596 1.00 97.81 87 ASN A N 1
ATOM 711 C CA . ASN A 1 87 ? 18.226 4.545 -36.260 1.00 97.81 87 ASN A CA 1
ATOM 712 C C . ASN A 1 87 ? 18.215 5.945 -35.626 1.00 97.81 87 ASN A C 1
ATOM 714 O O . ASN A 1 87 ? 17.225 6.332 -35.002 1.00 97.81 87 ASN A O 1
ATOM 718 N N . LEU A 1 88 ? 19.295 6.716 -35.782 1.00 97.75 88 LEU A N 1
ATOM 719 C CA . LEU A 1 88 ? 19.382 8.089 -35.283 1.00 97.75 88 LEU A CA 1
ATOM 720 C C . LEU A 1 88 ? 18.428 9.021 -36.028 1.00 97.75 88 LEU A C 1
ATOM 722 O O . LEU A 1 88 ? 17.805 9.865 -35.392 1.00 97.75 88 LEU A O 1
ATOM 726 N N . GLU A 1 89 ? 18.257 8.851 -37.337 1.00 97.75 89 GLU A N 1
ATOM 727 C CA . GLU A 1 89 ? 17.262 9.591 -38.114 1.00 97.75 89 GLU A CA 1
ATOM 728 C C . GLU A 1 89 ? 15.839 9.272 -37.650 1.00 97.75 89 GLU A C 1
ATOM 730 O O . GLU A 1 89 ? 15.028 10.183 -37.466 1.00 97.75 89 GLU A O 1
ATOM 735 N N . LEU A 1 90 ? 15.534 7.995 -37.396 1.00 97.75 90 LEU A N 1
ATOM 736 C CA . LEU A 1 90 ? 14.241 7.584 -36.853 1.00 97.75 90 LEU A CA 1
ATOM 737 C C . LEU A 1 90 ? 14.000 8.194 -35.463 1.00 97.75 90 LEU A C 1
ATOM 739 O O . LEU A 1 90 ? 12.928 8.744 -35.199 1.00 97.75 90 LEU A O 1
ATOM 743 N N . MET A 1 91 ? 15.011 8.147 -34.592 1.00 97.38 91 MET A N 1
ATOM 744 C CA . MET A 1 91 ? 14.955 8.736 -33.254 1.00 97.38 91 MET A CA 1
ATOM 745 C C . MET A 1 91 ? 14.816 10.262 -33.307 1.00 97.38 91 MET A C 1
ATOM 747 O O . MET A 1 91 ? 14.039 10.823 -32.541 1.00 97.38 91 MET A O 1
ATOM 751 N N . ALA A 1 92 ? 15.511 10.940 -34.219 1.00 97.06 92 ALA A N 1
ATOM 752 C CA . ALA A 1 92 ? 15.394 12.384 -34.392 1.00 97.06 92 ALA A CA 1
ATOM 753 C C . ALA A 1 92 ? 13.980 12.786 -34.840 1.00 97.06 92 ALA A C 1
ATOM 755 O O . ALA A 1 92 ? 13.457 13.800 -34.381 1.00 97.06 92 ALA A O 1
ATOM 756 N N . ARG A 1 93 ? 13.340 11.974 -35.692 1.00 97.19 93 ARG A N 1
ATOM 757 C CA . ARG A 1 93 ? 11.979 12.230 -36.187 1.00 97.19 93 ARG A CA 1
ATOM 758 C C . ARG A 1 93 ? 10.895 11.955 -35.146 1.00 97.19 93 ARG A C 1
ATOM 760 O O . ARG A 1 93 ? 9.984 12.764 -35.006 1.00 97.19 93 ARG A O 1
ATOM 767 N N . TYR A 1 94 ? 10.972 10.833 -34.428 1.00 97.88 94 TYR A N 1
ATOM 768 C CA . TYR A 1 94 ? 9.863 10.361 -33.583 1.00 97.88 94 TYR A CA 1
ATOM 769 C C . TYR A 1 94 ? 10.174 10.308 -32.087 1.00 97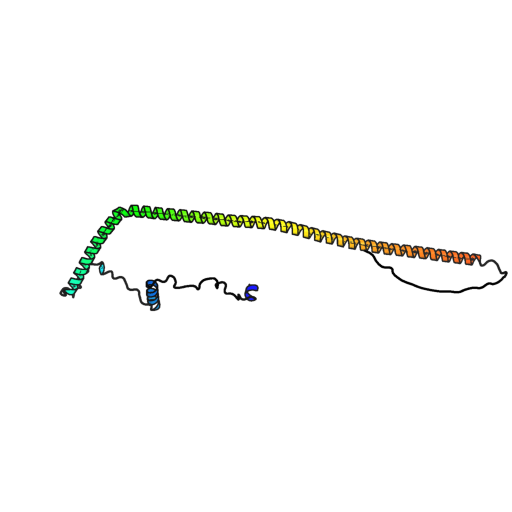.88 94 TYR A C 1
ATOM 771 O O . TYR A 1 94 ? 9.254 10.170 -31.283 1.00 97.88 94 TYR A O 1
ATOM 779 N N . GLY A 1 95 ? 11.438 10.431 -31.683 1.00 97.69 95 GLY A N 1
ATOM 780 C CA . GLY A 1 95 ? 11.867 10.228 -30.299 1.00 97.69 95 GLY A CA 1
ATOM 781 C C . GLY A 1 95 ? 11.203 11.187 -29.314 1.00 97.69 95 GLY A C 1
ATOM 782 O O . GLY A 1 95 ? 10.741 10.756 -28.260 1.00 97.69 95 GLY A O 1
ATOM 783 N N . ALA A 1 96 ? 11.077 12.468 -29.673 1.00 97.19 96 ALA A N 1
ATOM 784 C CA . ALA A 1 96 ? 10.433 13.459 -28.811 1.00 97.19 96 ALA A CA 1
ATOM 785 C C . ALA A 1 96 ? 8.945 13.147 -28.576 1.00 97.19 96 ALA A C 1
ATOM 787 O O . ALA A 1 96 ? 8.481 13.179 -27.436 1.00 97.19 96 ALA A O 1
ATOM 788 N N . GLU A 1 97 ? 8.202 12.807 -29.631 1.00 97.38 97 GLU A N 1
ATOM 789 C CA . GLU A 1 97 ? 6.774 12.485 -29.520 1.00 97.38 97 GLU A CA 1
ATOM 790 C C . GLU A 1 97 ? 6.535 11.136 -28.833 1.00 97.38 97 GLU A C 1
ATOM 792 O O . GLU A 1 97 ? 5.669 11.033 -27.962 1.00 97.38 97 GLU A O 1
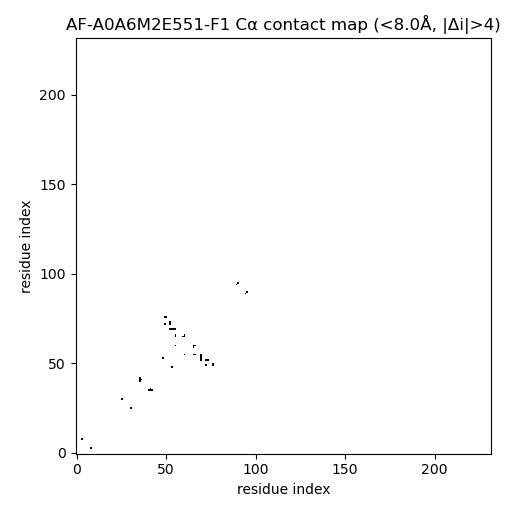ATOM 797 N N . ALA A 1 98 ? 7.358 10.124 -29.124 1.00 97.88 98 ALA A N 1
ATOM 798 C CA . ALA A 1 98 ? 7.324 8.843 -28.422 1.00 97.88 98 ALA A CA 1
ATOM 799 C C . ALA A 1 98 ? 7.586 9.020 -26.917 1.00 97.88 98 ALA A C 1
ATOM 801 O O . ALA A 1 98 ? 6.867 8.458 -26.089 1.00 97.88 98 ALA A O 1
ATOM 802 N N . TRP A 1 99 ? 8.561 9.860 -26.549 1.00 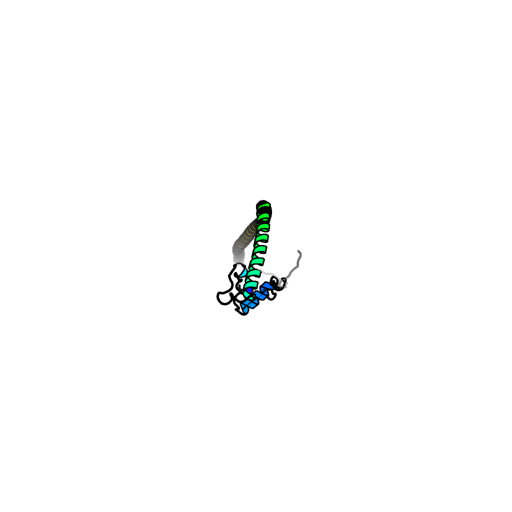97.88 99 TRP A N 1
ATOM 803 C CA . TRP A 1 99 ? 8.863 10.159 -25.151 1.00 97.88 99 TRP A CA 1
ATOM 804 C C . TRP A 1 99 ? 7.720 10.899 -24.451 1.00 97.88 99 TRP A C 1
ATOM 806 O O . TRP A 1 99 ? 7.361 10.564 -23.322 1.00 97.88 99 TRP A O 1
ATOM 816 N N . LYS A 1 100 ? 7.090 11.878 -25.110 1.00 98.12 100 LYS A N 1
ATOM 817 C CA . LYS A 1 100 ? 5.897 12.555 -24.572 1.00 98.12 100 LYS A CA 1
ATOM 818 C C . LYS A 1 100 ? 4.743 11.575 -24.356 1.00 98.12 100 LYS A C 1
ATOM 820 O O . LYS A 1 100 ? 4.124 11.598 -23.293 1.00 98.12 100 LYS A O 1
ATOM 825 N N . ALA A 1 101 ? 4.480 10.691 -25.319 1.00 98.19 101 ALA A N 1
ATOM 826 C CA . ALA A 1 101 ? 3.437 9.672 -25.207 1.00 98.19 101 ALA A CA 1
ATOM 827 C C . ALA A 1 101 ? 3.712 8.691 -24.055 1.00 98.19 101 ALA A C 1
ATOM 829 O O . ALA A 1 101 ? 2.805 8.381 -23.276 1.00 98.19 101 ALA A O 1
ATOM 830 N N . TYR A 1 102 ? 4.968 8.261 -23.903 1.00 98.25 102 TYR A N 1
ATOM 831 C CA . TYR A 1 102 ? 5.409 7.423 -22.792 1.00 98.25 102 TYR A CA 1
ATOM 832 C C . TYR A 1 102 ? 5.211 8.119 -21.438 1.00 98.25 102 TYR A C 1
ATOM 834 O O . TYR A 1 102 ? 4.580 7.557 -20.544 1.00 98.25 102 TYR A O 1
ATOM 842 N N . ASN A 1 103 ? 5.634 9.380 -21.306 1.00 98.38 103 ASN A N 1
ATOM 843 C CA . ASN A 1 103 ? 5.395 10.164 -20.091 1.00 98.38 103 ASN A CA 1
ATOM 844 C C . ASN A 1 103 ? 3.901 10.317 -19.786 1.00 98.38 103 ASN A C 1
ATOM 846 O O . ASN A 1 103 ? 3.490 10.166 -18.639 1.00 98.38 103 ASN A O 1
ATOM 850 N N . ALA A 1 104 ? 3.063 10.556 -20.798 1.00 98.38 104 ALA A N 1
ATOM 851 C CA . ALA A 1 104 ? 1.619 10.627 -20.606 1.00 98.38 104 ALA A CA 1
ATOM 852 C C . ALA A 1 104 ? 1.039 9.295 -20.093 1.00 98.38 104 ALA A C 1
ATOM 854 O O . ALA A 1 104 ? 0.144 9.301 -19.248 1.00 98.38 104 ALA A O 1
ATOM 855 N N . ALA A 1 105 ? 1.549 8.152 -20.565 1.00 98.44 105 ALA A N 1
ATOM 856 C CA . ALA A 1 105 ? 1.168 6.841 -20.045 1.00 98.44 105 ALA A CA 1
ATOM 857 C C . ALA A 1 105 ? 1.592 6.656 -18.580 1.00 98.44 105 ALA A C 1
ATOM 859 O O . ALA A 1 105 ? 0.769 6.232 -17.766 1.00 98.44 105 ALA A O 1
ATOM 860 N N . LEU A 1 106 ? 2.821 7.049 -18.226 1.00 98.44 106 LEU A N 1
ATOM 861 C CA . LEU A 1 106 ? 3.308 7.008 -16.844 1.00 98.44 106 LEU A CA 1
ATOM 862 C C . LEU A 1 106 ? 2.469 7.885 -15.908 1.00 98.44 106 LEU A C 1
ATOM 864 O O . LEU A 1 106 ? 2.084 7.437 -14.831 1.00 98.44 106 LEU A O 1
ATOM 868 N N . VAL A 1 107 ? 2.121 9.103 -16.328 1.00 98.62 107 VAL A N 1
ATOM 869 C CA . VAL A 1 107 ? 1.272 10.010 -15.538 1.00 98.62 107 VAL A CA 1
ATOM 870 C C . VAL A 1 107 ? -0.124 9.417 -15.327 1.00 98.62 107 VAL A C 1
ATOM 872 O O . VAL A 1 107 ? -0.649 9.468 -14.215 1.00 98.62 107 VAL A O 1
ATOM 875 N N . ARG A 1 108 ? -0.725 8.796 -16.354 1.00 98.44 108 ARG A N 1
ATOM 876 C CA . ARG A 1 108 ? -2.013 8.094 -16.201 1.00 98.44 108 ARG A CA 1
ATOM 877 C C . ARG A 1 108 ? -1.922 6.952 -15.189 1.00 98.44 108 ARG A C 1
ATOM 879 O O . ARG A 1 108 ? -2.787 6.852 -14.322 1.00 98.44 108 ARG A O 1
ATOM 886 N N . MET A 1 109 ? -0.877 6.128 -15.274 1.00 98.38 109 MET A N 1
ATOM 887 C CA . MET A 1 109 ? -0.648 5.026 -14.335 1.00 98.38 109 MET A CA 1
ATOM 888 C C . MET A 1 109 ? -0.452 5.539 -12.903 1.00 98.38 109 MET A C 1
ATOM 890 O O . MET A 1 109 ? -1.045 5.004 -11.968 1.00 98.38 109 MET A O 1
ATOM 894 N N . LEU A 1 110 ? 0.312 6.619 -12.728 1.00 98.50 110 LEU A N 1
ATOM 895 C CA . LEU A 1 110 ? 0.516 7.264 -11.433 1.00 98.50 110 LEU A CA 1
ATOM 896 C C . LEU A 1 110 ? -0.808 7.751 -10.832 1.00 98.50 110 LEU A C 1
ATOM 898 O O . LEU A 1 110 ? -1.103 7.431 -9.682 1.00 98.50 110 LEU A O 1
ATOM 902 N N . HIS A 1 111 ? -1.635 8.461 -11.603 1.00 98.62 111 HIS A N 1
ATOM 903 C CA . HIS A 1 111 ? -2.940 8.926 -11.124 1.00 98.62 111 HIS A CA 1
ATOM 904 C C . HIS A 1 111 ? -3.879 7.765 -10.774 1.00 98.62 111 HIS A C 1
ATOM 906 O O . HIS A 1 111 ? -4.593 7.831 -9.771 1.00 98.62 111 HIS A O 1
ATOM 912 N N . GLN A 1 112 ? -3.862 6.682 -11.557 1.00 98.50 112 GLN A N 1
ATOM 913 C CA . GLN A 1 112 ? -4.642 5.482 -11.259 1.00 98.50 112 GLN A CA 1
ATOM 914 C C . GLN A 1 112 ? -4.224 4.858 -9.921 1.00 98.50 112 GLN A C 1
ATOM 916 O O . GLN A 1 112 ? -5.084 4.589 -9.082 1.00 98.50 112 GLN A O 1
ATOM 921 N N . LEU A 1 113 ? -2.921 4.678 -9.695 1.00 98.31 113 LEU A N 1
ATOM 922 C CA . LEU A 1 113 ? -2.396 4.121 -8.446 1.00 98.31 113 LEU A CA 1
ATOM 923 C C . LEU A 1 113 ? -2.686 5.033 -7.247 1.00 98.31 113 LEU A C 1
ATOM 925 O O . LEU A 1 113 ? -3.085 4.555 -6.186 1.00 98.31 113 LEU A O 1
ATOM 929 N N . GLN A 1 114 ? -2.550 6.352 -7.410 1.00 98.56 114 GLN A N 1
ATOM 930 C CA . GLN A 1 114 ? -2.894 7.318 -6.363 1.00 98.56 114 GLN A CA 1
ATOM 931 C C . GLN A 1 114 ? -4.379 7.259 -5.992 1.00 98.56 114 GLN A C 1
ATOM 933 O O . GLN A 1 114 ? -4.708 7.282 -4.805 1.00 98.56 114 GLN A O 1
ATOM 938 N N . ARG A 1 115 ? -5.272 7.135 -6.982 1.00 98.56 115 ARG A N 1
ATOM 939 C CA . ARG A 1 115 ? -6.710 6.965 -6.744 1.00 98.56 115 ARG A CA 1
ATOM 940 C C . ARG A 1 115 ? -6.999 5.675 -5.981 1.00 98.56 115 ARG A C 1
ATOM 942 O O . ARG A 1 115 ? -7.676 5.728 -4.960 1.00 98.56 115 ARG A O 1
ATOM 949 N N . GLN A 1 116 ? -6.434 4.550 -6.419 1.00 98.44 116 GLN A N 1
ATOM 950 C CA . GLN A 1 116 ? -6.589 3.263 -5.731 1.00 98.44 116 GLN A CA 1
ATOM 951 C C . GLN A 1 116 ? -6.112 3.332 -4.275 1.00 98.44 116 GLN A C 1
ATOM 953 O O . GLN A 1 116 ? -6.784 2.836 -3.374 1.00 98.44 116 GLN A O 1
ATOM 958 N N . LEU A 1 117 ? -4.986 4.003 -4.027 1.00 98.50 117 LEU A N 1
ATOM 959 C CA . LEU A 1 117 ? -4.463 4.216 -2.682 1.00 98.50 117 LEU A CA 1
ATOM 9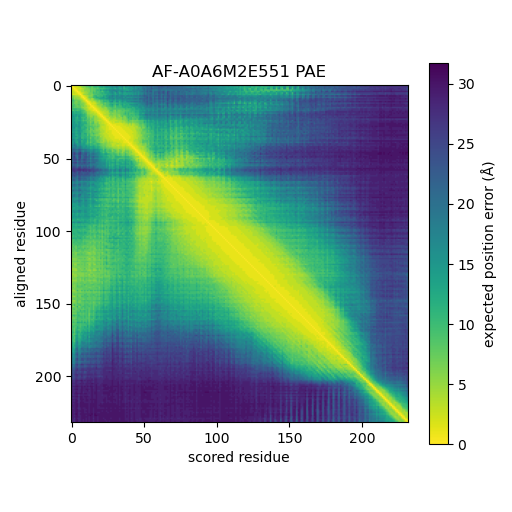60 C C . LEU A 1 117 ? -5.411 5.069 -1.829 1.00 98.50 117 LEU A C 1
ATOM 962 O O . LEU A 1 117 ? -5.640 4.745 -0.662 1.00 98.50 117 LEU A O 1
ATOM 966 N N . GLN A 1 118 ? -5.972 6.148 -2.380 1.00 98.56 118 GLN A N 1
ATOM 967 C CA . GLN A 1 118 ? -6.954 6.965 -1.663 1.00 98.56 118 GLN A CA 1
ATOM 968 C C . GLN A 1 118 ? -8.234 6.188 -1.347 1.00 98.56 118 GLN A C 1
ATOM 970 O O . GLN A 1 118 ? -8.733 6.284 -0.226 1.00 98.56 118 GLN A O 1
ATOM 975 N N . ASP A 1 119 ? -8.735 5.397 -2.292 1.00 98.50 119 ASP A N 1
ATOM 976 C CA . ASP A 1 119 ? -9.924 4.569 -2.092 1.00 98.50 119 ASP A CA 1
ATOM 977 C C . ASP A 1 119 ? -9.678 3.507 -1.010 1.00 98.50 119 ASP A C 1
ATOM 979 O O . ASP A 1 119 ? -10.495 3.357 -0.100 1.00 98.50 119 ASP A O 1
ATOM 983 N N . LEU A 1 120 ? -8.511 2.855 -1.014 1.00 98.50 120 LEU A N 1
ATOM 984 C CA . LEU A 1 120 ? -8.129 1.906 0.034 1.00 98.50 120 LEU A CA 1
ATOM 985 C C . LEU A 1 120 ? -8.015 2.584 1.408 1.00 98.50 120 LEU A C 1
ATOM 987 O O . LEU A 1 120 ? -8.489 2.047 2.406 1.00 98.50 120 LEU A O 1
ATOM 991 N N . ARG A 1 121 ? -7.440 3.793 1.480 1.00 98.50 121 ARG A N 1
ATOM 992 C CA . ARG A 1 121 ? -7.390 4.567 2.733 1.00 98.50 121 ARG A CA 1
ATOM 993 C C . ARG A 1 121 ? -8.785 4.881 3.267 1.00 98.50 121 ARG A C 1
ATOM 995 O O . ARG A 1 121 ? -8.994 4.755 4.470 1.00 98.50 121 ARG A O 1
ATOM 1002 N N . LYS A 1 122 ? -9.731 5.246 2.395 1.00 98.50 122 LYS A N 1
ATOM 1003 C CA . LYS A 1 122 ? -11.131 5.475 2.785 1.00 98.50 122 LYS A CA 1
ATOM 1004 C C . LYS A 1 122 ? -11.779 4.199 3.314 1.00 98.50 122 LYS A C 1
ATOM 1006 O O . LYS A 1 122 ? -12.403 4.245 4.364 1.00 98.50 122 LYS A O 1
ATOM 1011 N N . GLN A 1 123 ? -11.576 3.061 2.650 1.00 98.50 123 GLN A N 1
ATOM 1012 C CA . GLN A 1 123 ? -12.096 1.768 3.115 1.00 98.50 123 GLN A CA 1
ATOM 1013 C C . GLN A 1 123 ? -11.536 1.388 4.493 1.00 98.50 123 GLN A C 1
ATOM 1015 O O . GLN A 1 123 ? -12.288 0.981 5.374 1.00 98.50 123 GLN A O 1
ATOM 1020 N N . ILE A 1 124 ? -10.230 1.578 4.713 1.00 98.56 124 ILE A N 1
ATOM 1021 C CA . ILE A 1 124 ? -9.600 1.345 6.022 1.00 98.56 124 ILE A CA 1
ATOM 1022 C C . ILE A 1 124 ? -10.205 2.268 7.088 1.00 98.56 124 ILE A C 1
ATOM 1024 O O . ILE A 1 124 ? -10.493 1.822 8.199 1.00 98.56 124 ILE A O 1
ATOM 1028 N N . GLN A 1 125 ? -10.398 3.550 6.769 1.00 98.44 125 GLN A N 1
ATOM 1029 C CA . GLN A 1 125 ? -11.007 4.512 7.689 1.00 98.44 125 GLN A CA 1
ATOM 1030 C C . GLN A 1 125 ? -12.449 4.144 8.032 1.00 98.44 125 GLN A C 1
ATOM 1032 O O . GLN A 1 125 ? -12.800 4.192 9.206 1.00 98.44 125 GLN A O 1
ATOM 1037 N N . GLU A 1 126 ? -13.242 3.723 7.050 1.00 98.50 126 GLU A N 1
ATOM 1038 C CA . GLU A 1 126 ? -14.624 3.284 7.248 1.00 98.50 126 GLU A CA 1
ATOM 1039 C C . GLU A 1 126 ? -14.695 2.076 8.190 1.00 98.50 126 GLU A C 1
ATOM 1041 O O . GLU A 1 126 ? -15.408 2.106 9.189 1.00 98.50 126 GLU A O 1
ATOM 1046 N N . VAL A 1 127 ? -13.870 1.050 7.953 1.00 98.62 127 VAL A N 1
ATOM 1047 C CA . VAL A 1 127 ? -13.790 -0.123 8.839 1.00 98.62 127 VAL A CA 1
ATOM 1048 C C . VAL A 1 127 ? -13.374 0.279 10.256 1.00 98.62 127 VAL A C 1
ATOM 1050 O O . VAL A 1 127 ? -13.943 -0.205 11.236 1.00 98.62 127 VAL A O 1
ATOM 1053 N N . ASN A 1 128 ? -12.391 1.171 10.393 1.00 98.62 128 ASN A N 1
ATOM 1054 C CA . ASN A 1 128 ? -11.954 1.654 11.702 1.00 98.62 128 ASN A CA 1
ATOM 1055 C C . ASN A 1 128 ? -13.039 2.475 12.404 1.00 98.62 128 ASN A C 1
ATOM 1057 O O . ASN A 1 128 ? -13.184 2.370 13.622 1.00 98.62 128 ASN A O 1
ATOM 1061 N N . TRP A 1 129 ? -13.804 3.269 11.656 1.00 98.56 129 TRP A N 1
ATOM 1062 C CA . TRP A 1 129 ? -14.921 4.039 12.182 1.00 98.56 129 TRP A CA 1
ATOM 1063 C C . TRP A 1 129 ? -16.038 3.117 12.675 1.00 98.56 129 TRP A C 1
ATOM 1065 O O . TRP A 1 129 ? -16.411 3.205 13.842 1.00 98.56 129 TRP A O 1
ATOM 1075 N N . GLN A 1 130 ? -16.472 2.151 11.862 1.00 98.38 130 GLN A N 1
ATOM 1076 C CA . GLN A 1 130 ? -17.466 1.143 12.253 1.00 98.38 130 GLN A CA 1
ATOM 1077 C C . GLN A 1 130 ? -17.029 0.349 13.489 1.00 98.38 130 GLN A C 1
ATOM 1079 O O . GLN A 1 130 ? -17.811 0.151 14.425 1.00 98.38 130 GLN A O 1
ATOM 1084 N N . ARG A 1 131 ? -15.755 -0.068 13.529 1.00 98.56 131 ARG A N 1
ATOM 1085 C CA . ARG A 1 131 ? -15.176 -0.755 14.689 1.00 98.56 131 ARG A CA 1
ATOM 1086 C C . ARG A 1 131 ? -15.231 0.127 15.930 1.00 98.56 131 ARG A C 1
ATOM 1088 O O . ARG A 1 131 ? -15.638 -0.357 16.982 1.00 98.56 131 ARG A O 1
ATOM 1095 N N . LYS A 1 132 ? -14.845 1.401 15.809 1.00 98.56 132 LYS A N 1
ATOM 1096 C CA . LYS A 1 132 ? -14.886 2.356 16.919 1.00 98.56 132 LYS A CA 1
ATOM 1097 C C . LYS A 1 132 ? -16.309 2.514 17.443 1.00 98.56 132 LYS A C 1
ATOM 1099 O O . LYS A 1 132 ? -16.495 2.346 18.639 1.00 98.56 132 LYS A O 1
ATOM 1104 N N . THR A 1 133 ? -17.284 2.756 16.569 1.00 98.50 133 THR A N 1
ATOM 1105 C CA . THR A 1 133 ? -18.700 2.910 16.939 1.00 98.50 133 THR A CA 1
ATOM 1106 C C . THR A 1 133 ? -19.223 1.682 17.684 1.00 98.50 133 THR A C 1
ATOM 1108 O O . THR A 1 133 ? -19.721 1.797 18.802 1.00 98.50 133 THR A O 1
ATOM 1111 N N . THR A 1 134 ? -19.004 0.487 17.127 1.00 98.25 134 THR A N 1
ATOM 1112 C CA . THR A 1 134 ? -19.447 -0.773 17.750 1.00 98.25 134 THR A CA 1
ATOM 1113 C C . THR A 1 134 ? -18.799 -0.981 19.122 1.00 98.25 134 THR A C 1
ATOM 1115 O O . THR A 1 134 ? -19.457 -1.387 20.079 1.00 98.25 134 THR A O 1
ATOM 1118 N N . GLN A 1 135 ? -17.500 -0.688 19.244 1.00 98.44 135 GLN A N 1
ATOM 1119 C CA . GLN A 1 135 ? -16.773 -0.819 20.508 1.00 98.44 135 GLN A CA 1
ATOM 1120 C C . GLN A 1 135 ? -17.212 0.214 21.547 1.00 98.44 135 GLN A C 1
ATOM 1122 O O . GLN A 1 135 ? -17.308 -0.134 22.722 1.00 98.44 135 GLN A O 1
ATOM 1127 N N . THR A 1 136 ? -17.497 1.458 21.151 1.00 98.19 136 THR A N 1
ATOM 1128 C CA . THR A 1 136 ? -17.994 2.479 22.083 1.00 98.19 136 THR A CA 1
ATOM 1129 C C . THR A 1 136 ? -19.383 2.129 22.601 1.00 98.19 136 THR A C 1
ATOM 1131 O O . THR A 1 136 ? -19.590 2.170 23.809 1.00 98.19 136 THR A O 1
ATOM 1134 N N . GLU A 1 137 ? -20.290 1.675 21.732 1.00 98.25 137 GLU A N 1
ATOM 1135 C CA . GLU A 1 137 ? -21.631 1.233 22.138 1.00 98.25 137 GLU A CA 1
ATOM 1136 C C . GLU A 1 137 ? -21.581 0.020 23.077 1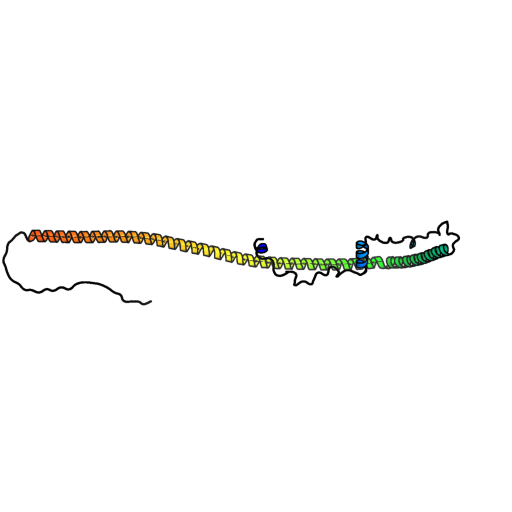.00 98.25 137 GLU A C 1
ATOM 1138 O O . GLU A 1 137 ? -22.273 -0.025 24.096 1.00 98.25 137 GLU A O 1
ATOM 1143 N N . ALA A 1 138 ? -20.744 -0.976 22.763 1.00 98.19 138 ALA A N 1
ATOM 1144 C CA . ALA A 1 138 ? -20.539 -2.126 23.639 1.00 98.19 138 ALA A CA 1
ATOM 1145 C C . ALA A 1 138 ? -19.912 -1.711 24.982 1.00 98.19 138 ALA A C 1
ATOM 1147 O O . ALA A 1 138 ? -20.325 -2.201 26.032 1.00 98.19 138 ALA A O 1
ATOM 1148 N N . GLY A 1 139 ? -18.956 -0.779 24.961 1.00 98.31 139 GLY A N 1
ATOM 1149 C CA . GLY A 1 139 ? -18.314 -0.240 26.157 1.00 98.31 139 GLY A CA 1
ATOM 1150 C C . GLY A 1 139 ? -19.284 0.505 27.076 1.00 98.31 139 GLY A C 1
ATOM 1151 O O . GLY A 1 139 ? -19.213 0.346 28.292 1.00 98.31 139 GLY A O 1
ATOM 1152 N N . GLU A 1 140 ? -20.222 1.275 26.525 1.00 98.25 140 GLU A N 1
ATOM 1153 C CA . GLU A 1 140 ? -21.280 1.933 27.303 1.00 98.25 140 GLU A CA 1
ATOM 1154 C C . GLU A 1 140 ? -22.215 0.920 27.969 1.00 98.25 140 GLU A C 1
ATOM 1156 O O . GLU A 1 140 ? -22.501 1.037 29.162 1.00 98.25 140 GLU A O 1
ATOM 1161 N N . LYS A 1 141 ? -22.625 -0.124 27.236 1.00 98.06 141 LYS A N 1
ATOM 1162 C CA . LYS A 1 141 ? -23.435 -1.219 27.794 1.00 98.06 141 LYS A CA 1
ATOM 1163 C C . LYS A 1 141 ? -22.706 -1.939 28.926 1.00 98.06 141 LYS A C 1
ATOM 1165 O O . LYS A 1 141 ? -23.310 -2.185 29.965 1.00 98.06 141 LYS A O 1
ATOM 1170 N N . LEU A 1 142 ? -21.415 -2.232 28.756 1.00 98.38 142 LEU A N 1
ATOM 1171 C CA . LEU A 1 142 ? -20.598 -2.853 29.802 1.00 98.38 142 LEU A CA 1
ATOM 1172 C C . LEU A 1 142 ? -20.516 -1.974 31.053 1.00 98.38 142 LEU A C 1
ATOM 1174 O O . LEU A 1 142 ? -20.751 -2.479 32.144 1.00 98.38 142 LEU A O 1
ATOM 1178 N N . LYS A 1 143 ? -20.283 -0.664 30.903 1.00 98.25 143 LYS A N 1
ATOM 1179 C CA . LYS A 1 143 ? -20.275 0.276 32.038 1.00 98.25 143 LYS A CA 1
ATOM 1180 C C . LYS A 1 143 ? -21.612 0.310 32.774 1.00 98.25 143 LYS A C 1
ATOM 1182 O O . LYS A 1 143 ? -21.635 0.363 33.999 1.00 98.25 143 LYS A O 1
ATOM 1187 N N . HIS A 1 144 ? -22.724 0.288 32.040 1.00 98.25 144 HIS A N 1
ATOM 1188 C CA . HIS A 1 144 ? -24.050 0.263 32.651 1.00 98.25 144 HIS A CA 1
ATOM 1189 C C . HIS A 1 144 ? -24.299 -1.037 33.425 1.00 98.25 144 HIS A C 1
ATOM 1191 O O . HIS A 1 144 ? -24.765 -0.993 34.562 1.00 98.25 144 HIS A O 1
ATOM 1197 N N . LEU A 1 145 ? -23.948 -2.184 32.835 1.00 98.31 145 LEU A N 1
ATOM 1198 C CA . LEU A 1 145 ? -24.068 -3.489 33.486 1.00 98.31 145 LEU A CA 1
ATOM 1199 C C . LEU A 1 145 ? -23.172 -3.595 34.721 1.00 98.31 145 LEU A C 1
ATOM 1201 O O . LEU A 1 145 ? -23.621 -4.093 35.746 1.00 98.31 145 LEU A O 1
ATOM 1205 N N . GLU A 1 146 ? -21.944 -3.085 34.653 1.00 98.38 146 GLU A N 1
ATOM 1206 C CA . GLU A 1 146 ? -21.025 -3.029 35.789 1.00 98.38 146 GLU A CA 1
ATOM 1207 C C . GLU A 1 146 ? -21.595 -2.164 36.920 1.00 98.38 146 GLU A C 1
ATOM 1209 O O . GLU A 1 146 ? -21.665 -2.616 38.060 1.00 98.38 146 GLU A O 1
ATOM 1214 N N . ALA A 1 147 ? -22.091 -0.961 36.615 1.00 98.19 147 ALA A N 1
ATOM 1215 C CA . ALA A 1 147 ? -22.711 -0.089 37.612 1.00 98.19 147 ALA A CA 1
ATOM 1216 C C . ALA A 1 147 ? -23.965 -0.720 38.243 1.00 98.19 147 ALA A C 1
ATOM 1218 O O . ALA A 1 147 ? -24.159 -0.637 39.457 1.00 98.19 147 ALA A O 1
ATOM 1219 N N . SER A 1 148 ? -24.804 -1.377 37.435 1.00 98.00 148 SER A N 1
ATOM 1220 C CA . SER A 1 148 ? -25.980 -2.100 37.924 1.00 98.00 148 SER A CA 1
ATOM 1221 C C . SER A 1 148 ? -25.588 -3.282 38.807 1.00 98.00 148 SER A C 1
ATOM 1223 O O . SER A 1 148 ? -26.185 -3.466 39.866 1.00 98.00 148 SER A O 1
ATOM 1225 N N . TRP A 1 149 ? -24.561 -4.039 38.417 1.00 98.44 149 TRP A N 1
ATOM 1226 C CA . TRP A 1 149 ? -24.026 -5.140 39.209 1.00 98.44 149 TRP A CA 1
ATOM 1227 C C . TRP A 1 149 ? -23.483 -4.649 40.554 1.00 98.44 149 TRP A C 1
ATOM 1229 O O . TRP A 1 149 ? -23.898 -5.171 41.587 1.00 98.44 149 TRP A O 1
ATOM 1239 N N . VAL A 1 150 ? -22.647 -3.602 40.568 1.00 98.44 150 VAL A N 1
ATOM 1240 C CA . VAL A 1 150 ? -22.142 -2.996 41.813 1.00 98.44 150 VAL A CA 1
ATOM 1241 C C . VAL A 1 150 ? -23.303 -2.527 42.688 1.00 98.44 150 VAL A C 1
ATOM 1243 O O . VAL A 1 150 ? -23.333 -2.833 43.875 1.00 98.44 150 VAL A O 1
ATOM 1246 N N . SER A 1 151 ? -24.290 -1.830 42.118 1.00 98.12 151 SER A N 1
ATOM 1247 C CA . SER A 1 151 ? -25.460 -1.361 42.868 1.00 98.12 151 SER A CA 1
ATOM 1248 C C . SER A 1 151 ? -26.267 -2.512 43.472 1.00 98.12 151 SER A C 1
ATOM 1250 O O . SER A 1 151 ? -26.696 -2.403 44.619 1.00 98.12 151 SER A O 1
ATOM 1252 N N . LEU A 1 152 ? -26.460 -3.608 42.733 1.00 98.19 152 LEU A N 1
ATOM 1253 C CA . LEU A 1 152 ? -27.199 -4.775 43.208 1.00 98.19 152 LEU A CA 1
ATOM 1254 C C . LEU A 1 152 ? -26.442 -5.502 44.323 1.00 98.19 152 LEU A C 1
ATOM 1256 O O . LEU A 1 152 ? -27.047 -5.850 45.333 1.00 98.19 152 LEU A O 1
ATOM 1260 N N . VAL A 1 153 ? -25.128 -5.686 44.170 1.00 98.19 153 VAL A N 1
ATOM 1261 C CA . VAL A 1 153 ? -24.277 -6.284 45.208 1.00 98.19 153 VAL A CA 1
ATOM 1262 C C . VAL A 1 153 ? -24.283 -5.424 46.472 1.00 98.19 153 VAL A C 1
ATOM 1264 O O . VAL A 1 153 ? -24.511 -5.957 47.554 1.00 98.19 153 VAL A O 1
ATOM 1267 N N . SER A 1 154 ? -24.114 -4.103 46.350 1.00 98.00 154 SER A N 1
ATOM 1268 C CA . SER A 1 154 ? -24.177 -3.186 47.497 1.00 98.00 154 SER A CA 1
ATOM 1269 C C . SER A 1 154 ? -25.538 -3.223 48.183 1.00 98.00 154 SER A C 1
ATOM 1271 O O . SER A 1 154 ? -25.602 -3.305 49.404 1.00 98.00 154 SER A O 1
ATOM 1273 N N . LYS A 1 155 ? -26.633 -3.229 47.413 1.00 98.06 155 LYS A N 1
ATOM 1274 C CA . LYS A 1 155 ? -27.986 -3.299 47.972 1.00 98.06 155 LYS A CA 1
ATOM 1275 C C . LYS A 1 155 ? -28.246 -4.628 48.681 1.00 98.06 155 LYS A C 1
ATOM 1277 O O . LYS A 1 155 ? -28.833 -4.626 49.756 1.00 98.06 155 LYS A O 1
ATOM 1282 N N . ASN A 1 156 ? -27.796 -5.748 48.115 1.00 97.81 156 ASN A N 1
ATOM 1283 C CA . ASN A 1 156 ? -27.884 -7.049 48.782 1.00 97.81 156 ASN A CA 1
ATOM 1284 C C . ASN A 1 156 ? -27.095 -7.045 50.094 1.00 97.81 156 ASN A C 1
ATOM 1286 O O . ASN A 1 156 ? -27.619 -7.479 51.112 1.00 97.81 156 ASN A O 1
ATOM 1290 N N . PHE A 1 157 ? -25.887 -6.479 50.093 1.00 98.00 157 PHE A N 1
ATOM 1291 C CA . PHE A 1 157 ? -25.085 -6.337 51.304 1.00 98.00 157 PHE A CA 1
ATOM 1292 C C . PHE A 1 157 ? -25.763 -5.452 52.367 1.00 98.00 157 PHE A C 1
ATOM 1294 O O . PHE A 1 157 ? -25.771 -5.798 53.546 1.00 98.00 157 PHE A O 1
ATOM 1301 N N . GLU A 1 158 ? -26.361 -4.323 51.972 1.00 97.62 158 GLU A N 1
ATOM 1302 C CA . GLU A 1 158 ? -27.126 -3.451 52.876 1.00 97.62 158 GLU A CA 1
ATOM 1303 C C . GLU A 1 158 ? -28.337 -4.173 53.485 1.00 97.62 158 GLU A C 1
ATOM 1305 O O . GLU A 1 158 ? -28.586 -4.036 54.683 1.00 97.62 158 GLU A O 1
ATOM 1310 N N . ILE A 1 159 ? -29.058 -4.966 52.684 1.00 97.56 159 ILE A N 1
ATOM 1311 C CA . ILE A 1 159 ? -30.192 -5.777 53.148 1.00 97.56 159 ILE A CA 1
ATOM 1312 C C . ILE A 1 159 ? -29.717 -6.854 54.126 1.00 97.56 159 ILE A C 1
ATOM 1314 O O . ILE A 1 159 ? -30.267 -6.946 55.218 1.00 97.56 159 ILE A O 1
ATOM 1318 N N . GLU A 1 160 ? -28.686 -7.630 53.778 1.00 97.19 160 GLU A N 1
ATOM 1319 C CA . GLU A 1 160 ? -28.122 -8.659 54.664 1.00 97.19 160 GLU A CA 1
ATOM 1320 C C . GLU A 1 160 ? -27.671 -8.057 55.997 1.00 97.19 160 GLU A C 1
ATOM 1322 O O . GLU A 1 160 ? -27.968 -8.595 57.064 1.00 97.19 160 GLU A O 1
ATOM 1327 N N . ARG A 1 161 ? -27.017 -6.892 55.956 1.00 97.50 161 ARG A N 1
ATOM 1328 C CA . ARG A 1 161 ? -26.628 -6.168 57.164 1.00 97.50 161 ARG A CA 1
ATOM 1329 C C . ARG A 1 161 ? -27.841 -5.760 58.006 1.00 97.50 161 ARG A C 1
ATOM 1331 O O . ARG A 1 161 ? -27.810 -5.958 59.219 1.00 97.50 161 ARG A O 1
ATOM 1338 N N . ALA A 1 162 ? -28.884 -5.202 57.389 1.00 97.19 162 ALA A N 1
ATOM 1339 C CA . ALA A 1 162 ? -30.105 -4.808 58.091 1.00 97.19 162 ALA A CA 1
ATOM 1340 C C . ALA A 1 162 ? -30.835 -6.018 58.699 1.00 97.19 162 ALA A C 1
ATOM 1342 O O . ALA A 1 162 ? -31.316 -5.930 59.825 1.00 97.19 162 ALA A O 1
ATOM 1343 N N . CYS A 1 163 ? -30.864 -7.161 58.004 1.00 96.69 163 CYS A N 1
ATOM 1344 C CA . CYS A 1 163 ? -31.392 -8.416 58.541 1.00 96.69 163 CYS A CA 1
ATOM 1345 C C . CYS A 1 163 ? -30.625 -8.851 59.794 1.00 96.69 163 CYS A C 1
ATOM 1347 O O . CYS A 1 163 ? -31.249 -9.112 60.815 1.00 96.69 163 CYS A O 1
ATOM 1349 N N . VAL A 1 164 ? -29.288 -8.836 59.763 1.00 97.31 164 VAL A N 1
ATOM 1350 C CA . VAL A 1 164 ? -28.458 -9.185 60.931 1.00 97.31 164 VAL A CA 1
ATOM 1351 C C . VAL A 1 164 ? -28.666 -8.214 62.102 1.00 97.31 164 VAL A C 1
ATOM 1353 O O . VAL A 1 164 ? -28.632 -8.626 63.262 1.00 97.31 164 VAL A O 1
ATOM 1356 N N . GLU A 1 165 ? -28.850 -6.918 61.836 1.00 96.56 165 GLU A N 1
ATOM 1357 C CA . GLU A 1 165 ? -29.162 -5.925 62.875 1.00 96.56 165 GLU A CA 1
ATOM 1358 C C . GLU A 1 165 ? -30.555 -6.178 63.489 1.00 96.56 165 GLU A C 1
ATOM 1360 O O . GLU A 1 165 ? -30.667 -6.248 64.713 1.00 96.56 165 GLU A O 1
ATOM 1365 N N . LEU A 1 166 ? -31.580 -6.435 62.669 1.00 96.50 166 LEU A N 1
ATOM 1366 C CA . LEU A 1 166 ? -32.932 -6.780 63.131 1.00 96.50 166 LEU A CA 1
ATOM 1367 C C . LEU A 1 166 ? -32.976 -8.105 63.904 1.00 96.50 166 LEU A C 1
ATOM 1369 O O . LEU A 1 166 ? -33.638 -8.189 64.933 1.00 96.50 166 LEU A O 1
ATOM 1373 N N . GLU A 1 167 ? -32.251 -9.133 63.458 1.00 95.56 167 GLU A N 1
ATOM 1374 C CA . GLU A 1 167 ? -32.135 -10.413 64.170 1.00 95.56 167 GLU A CA 1
ATOM 1375 C C . GLU A 1 167 ? -31.540 -10.224 65.573 1.00 95.56 167 GLU A C 1
ATOM 1377 O O . GLU A 1 167 ? -32.010 -10.836 66.535 1.00 95.56 167 GLU A O 1
ATOM 1382 N N . LYS A 1 168 ? -30.548 -9.334 65.724 1.00 95.38 168 LYS A N 1
ATOM 1383 C CA . LYS A 1 168 ? -30.000 -8.976 67.043 1.00 95.38 168 LYS A CA 1
ATOM 1384 C C . LYS A 1 168 ? -31.025 -8.255 67.913 1.00 95.38 168 LYS A C 1
ATOM 1386 O O . LYS A 1 168 ? -31.121 -8.568 69.097 1.00 95.38 168 LYS A O 1
ATOM 1391 N N . GLU A 1 169 ? -31.769 -7.299 67.359 1.00 95.19 169 GLU A N 1
ATOM 1392 C CA . GLU A 1 169 ? -32.816 -6.579 68.095 1.00 95.19 169 GLU A CA 1
ATOM 1393 C C . GLU A 1 169 ? -33.934 -7.519 68.562 1.00 95.19 169 GLU A C 1
ATOM 1395 O O . GLU A 1 169 ? -34.333 -7.461 69.727 1.00 95.19 169 GLU A O 1
ATOM 1400 N N . ILE A 1 170 ? -34.389 -8.429 67.693 1.00 94.50 170 ILE A N 1
ATOM 1401 C CA . ILE A 1 170 ? -35.382 -9.458 68.030 1.00 94.50 170 ILE A CA 1
ATOM 1402 C C . ILE A 1 170 ? -34.860 -10.342 69.166 1.00 94.50 170 ILE A C 1
ATOM 1404 O O . ILE A 1 170 ? -35.559 -10.504 70.162 1.00 94.50 170 ILE A O 1
ATOM 1408 N N . ALA A 1 171 ? -33.619 -10.833 69.082 1.00 94.12 171 ALA A N 1
ATOM 1409 C CA . ALA A 1 171 ? -33.031 -11.667 70.131 1.00 94.12 171 ALA A CA 1
ATOM 1410 C C . ALA A 1 171 ? -32.952 -10.952 71.497 1.00 94.12 171 ALA A C 1
ATOM 1412 O O . ALA A 1 171 ? -33.177 -11.570 72.540 1.00 94.12 171 ALA A O 1
ATOM 1413 N N . VAL A 1 172 ? -32.660 -9.644 71.512 1.00 94.06 172 VAL A N 1
ATOM 1414 C CA . VAL A 1 172 ? -32.670 -8.828 72.741 1.00 94.06 172 VAL A CA 1
ATOM 1415 C C . VAL A 1 172 ? -34.089 -8.692 73.297 1.00 94.06 172 VAL A C 1
ATOM 1417 O O . VAL A 1 172 ? -34.304 -8.901 74.491 1.00 94.06 172 VAL A O 1
ATOM 1420 N N . LEU A 1 173 ? -35.067 -8.378 72.445 1.00 92.88 173 LEU A N 1
ATOM 1421 C CA . LEU A 1 173 ? -36.467 -8.234 72.851 1.00 92.88 173 LEU A CA 1
ATOM 1422 C C . LEU A 1 173 ? -37.068 -9.548 73.363 1.00 92.88 173 LEU A C 1
ATOM 1424 O O . LEU A 1 173 ? -37.817 -9.531 74.341 1.00 92.88 173 LEU A O 1
ATOM 1428 N N . GLU A 1 174 ? -36.732 -10.678 72.743 1.00 92.19 174 GLU A N 1
ATOM 1429 C CA . GLU A 1 174 ? -37.129 -12.013 73.200 1.00 92.19 174 GLU A CA 1
ATOM 1430 C C . GLU A 1 174 ? -36.551 -12.319 74.586 1.00 92.19 174 GLU A C 1
ATOM 1432 O O . GLU A 1 174 ? -37.289 -12.750 75.476 1.00 92.19 174 GLU A O 1
ATOM 1437 N N . ALA A 1 175 ? -35.268 -12.015 74.816 1.00 90.38 175 ALA A N 1
ATOM 1438 C CA . ALA A 1 175 ? -34.641 -12.173 76.127 1.00 90.38 175 ALA A CA 1
ATOM 1439 C C . ALA A 1 175 ? -35.312 -11.296 77.203 1.00 90.38 175 ALA A C 1
ATOM 1441 O O . ALA A 1 175 ? -35.610 -11.778 78.301 1.00 90.38 175 ALA A O 1
ATOM 1442 N N . ASP A 1 176 ? -35.607 -10.032 76.887 1.00 89.06 176 ASP A N 1
ATOM 1443 C CA . ASP A 1 176 ? -36.318 -9.109 77.779 1.00 89.06 176 ASP A CA 1
ATOM 1444 C C . ASP A 1 176 ? -37.752 -9.573 78.077 1.00 89.06 176 ASP A C 1
ATOM 1446 O O . ASP A 1 176 ? -38.225 -9.471 79.218 1.00 89.06 176 ASP A O 1
ATOM 1450 N N . TYR A 1 177 ? -38.461 -10.088 77.068 1.00 89.31 177 TYR A N 1
ATOM 1451 C CA . TYR A 1 177 ? -39.803 -10.642 77.229 1.00 89.31 177 TYR A CA 1
ATOM 1452 C C . TYR A 1 177 ? -39.783 -11.878 78.131 1.00 89.31 177 TYR A C 1
ATOM 1454 O O . TYR A 1 177 ? -40.598 -11.977 79.050 1.00 89.31 177 TYR A O 1
ATOM 1462 N N . ASP A 1 178 ? -38.821 -12.781 77.943 1.00 88.19 178 ASP A N 1
ATOM 1463 C CA . ASP A 1 178 ? -38.652 -13.958 78.793 1.00 88.19 178 ASP A CA 1
ATOM 1464 C C . ASP A 1 178 ? -38.300 -13.597 80.239 1.00 88.19 178 ASP A C 1
ATOM 1466 O O . ASP A 1 178 ? -38.816 -14.222 81.172 1.00 88.19 178 ASP A O 1
ATOM 1470 N N . LEU A 1 179 ? -37.471 -12.571 80.455 1.00 87.50 179 LEU A N 1
ATOM 1471 C CA . LEU A 1 179 ? -37.185 -12.042 81.791 1.00 87.50 179 LEU A CA 1
ATOM 1472 C C . LEU A 1 179 ? -38.448 -11.486 82.455 1.00 87.50 179 LEU A C 1
ATOM 1474 O O . LEU A 1 179 ? -38.739 -11.836 83.601 1.00 87.50 179 LEU A O 1
ATOM 1478 N N . LYS A 1 180 ? -39.237 -10.674 81.739 1.00 85.50 180 LYS A N 1
ATOM 1479 C CA . LYS A 1 180 ? -40.518 -10.146 82.243 1.00 85.50 180 LYS A CA 1
ATOM 1480 C C . LYS A 1 180 ? -41.524 -11.259 82.517 1.00 85.50 180 LYS A C 1
ATOM 1482 O O . LYS A 1 180 ? -42.192 -11.225 83.546 1.00 85.50 180 LYS A O 1
ATOM 1487 N N . ARG A 1 181 ? -41.608 -12.268 81.649 1.00 87.06 181 ARG A N 1
ATOM 1488 C CA . ARG A 1 181 ? -42.487 -13.432 81.821 1.00 87.06 181 ARG A CA 1
ATOM 1489 C C . ARG A 1 181 ? -42.113 -14.239 83.061 1.00 87.06 181 ARG A C 1
ATOM 1491 O O . ARG A 1 181 ? -42.994 -14.566 83.853 1.00 87.06 181 ARG A O 1
ATOM 1498 N N . LYS A 1 182 ? -40.819 -14.503 83.270 1.00 84.75 182 LYS A N 1
ATOM 1499 C CA . LYS A 1 182 ? -40.303 -15.151 84.489 1.00 84.75 182 LYS A CA 1
ATOM 1500 C C . LYS A 1 182 ? -40.565 -14.305 85.734 1.00 84.75 182 LYS A C 1
ATOM 1502 O O . LYS A 1 182 ? -40.972 -14.851 86.752 1.00 84.75 182 LYS A O 1
ATOM 1507 N N . ALA A 1 183 ? -40.393 -12.984 85.661 1.00 81.94 183 ALA A N 1
ATOM 1508 C CA . ALA A 1 183 ? -40.702 -12.080 86.769 1.00 81.94 183 ALA A CA 1
ATOM 1509 C C . ALA A 1 183 ? -42.198 -12.091 87.127 1.00 81.94 183 ALA A C 1
ATOM 1511 O O . ALA A 1 183 ? -42.536 -12.138 88.307 1.00 81.94 183 ALA A O 1
ATOM 1512 N N . LEU A 1 184 ? -43.084 -12.117 86.127 1.00 79.19 184 LEU A N 1
ATOM 1513 C CA . LEU A 1 184 ? -44.532 -12.204 86.326 1.00 79.19 184 LEU A CA 1
ATOM 1514 C C . LEU A 1 184 ? -44.946 -13.559 86.921 1.00 79.19 184 LEU A C 1
ATOM 1516 O O . LEU A 1 184 ? -45.762 -13.608 87.836 1.00 79.19 184 LEU A O 1
ATOM 1520 N N . GLN A 1 185 ? -44.354 -14.658 86.442 1.00 77.62 185 GLN A N 1
ATOM 1521 C CA . GLN A 1 185 ? -44.558 -15.992 87.017 1.00 77.62 185 GLN A CA 1
ATOM 1522 C C . GLN A 1 185 ? -44.051 -16.074 88.458 1.00 77.62 185 GLN A C 1
ATOM 1524 O O . GLN A 1 185 ? -44.735 -16.638 89.306 1.00 77.62 185 GLN A O 1
ATOM 1529 N N . ASN A 1 186 ? -42.895 -15.475 88.753 1.00 77.06 186 ASN A N 1
ATOM 1530 C CA . ASN A 1 186 ? -42.367 -15.397 90.111 1.00 77.06 186 ASN A CA 1
ATOM 1531 C C . ASN A 1 186 ? -43.268 -14.544 91.011 1.00 77.06 186 ASN A C 1
ATOM 1533 O O . ASN A 1 186 ? -43.544 -14.971 92.122 1.00 77.06 186 ASN A O 1
ATOM 1537 N N . GLN A 1 187 ? -43.789 -13.404 90.540 1.00 74.25 187 GLN A N 1
ATOM 1538 C CA . GLN A 1 187 ? -44.779 -12.610 91.281 1.00 74.25 187 GLN A CA 1
ATOM 1539 C C . GLN A 1 187 ? -46.060 -13.401 91.558 1.00 74.25 187 GLN A C 1
ATOM 1541 O O . GLN A 1 187 ? -46.506 -13.433 92.696 1.00 74.25 187 GLN A O 1
ATOM 1546 N N . GLN A 1 188 ? -46.613 -14.104 90.567 1.00 73.19 188 GLN A N 1
ATOM 1547 C CA . GLN A 1 188 ? -47.798 -14.946 90.761 1.00 73.19 188 GLN A CA 1
ATOM 1548 C C . GLN A 1 188 ? -47.532 -16.139 91.694 1.00 73.19 188 GLN A C 1
ATOM 1550 O O . GLN A 1 188 ? -48.415 -16.535 92.453 1.00 73.19 188 GLN A O 1
ATOM 1555 N N . ALA A 1 189 ? -46.331 -16.722 91.660 1.00 71.12 189 ALA A N 1
ATOM 1556 C CA . ALA A 1 189 ? -45.915 -17.759 92.602 1.00 71.12 189 ALA A CA 1
ATOM 1557 C C . ALA A 1 189 ? -45.748 -17.197 94.024 1.00 71.12 189 ALA A C 1
ATOM 1559 O O . ALA A 1 189 ? -46.171 -17.843 94.981 1.00 71.12 189 ALA A O 1
ATOM 1560 N N . GLN A 1 190 ? -45.208 -15.981 94.156 1.00 67.31 190 GLN A N 1
ATOM 1561 C CA . GLN A 1 190 ? -45.085 -15.260 95.420 1.00 67.31 190 GLN A CA 1
ATOM 1562 C C . GLN A 1 190 ? -46.471 -14.934 95.995 1.00 67.31 190 GLN A C 1
ATOM 1564 O O . GLN A 1 190 ? -46.749 -15.299 97.130 1.00 67.31 190 GLN A O 1
ATOM 1569 N N . GLU A 1 191 ? -47.382 -14.382 95.190 1.00 65.88 191 GLU A N 1
ATOM 1570 C CA . GLU A 1 191 ? -48.769 -14.087 95.574 1.00 65.88 191 GLU A CA 1
ATOM 1571 C C . GLU A 1 191 ? -49.558 -15.353 95.929 1.00 65.88 191 GLU A C 1
ATOM 1573 O O . GLU A 1 191 ? -50.316 -15.349 96.89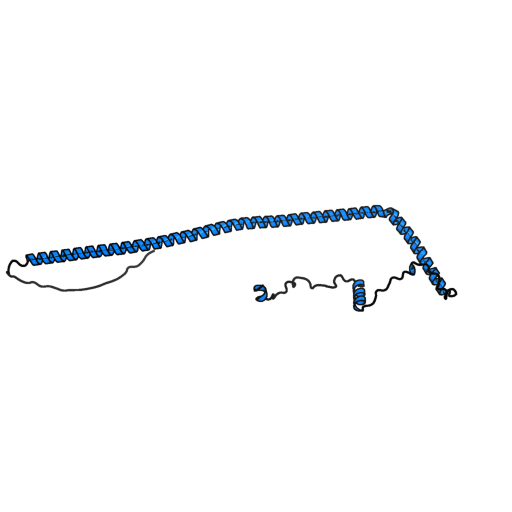4 1.00 65.88 191 GLU A O 1
ATOM 1578 N N . ARG A 1 192 ? -49.360 -16.470 95.211 1.00 63.78 192 ARG A N 1
ATOM 1579 C CA . ARG A 1 192 ? -49.925 -17.777 95.598 1.00 63.78 192 ARG A CA 1
ATOM 1580 C C . ARG A 1 192 ? -49.339 -18.292 96.911 1.00 63.78 192 ARG A C 1
ATOM 1582 O O . ARG A 1 192 ? -50.079 -18.868 97.703 1.00 63.78 192 ARG A O 1
ATOM 1589 N N . SER A 1 193 ? -48.046 -18.087 97.156 1.00 58.22 193 SER A N 1
ATOM 1590 C CA . SER A 1 193 ? -47.404 -18.466 98.419 1.00 58.22 193 SER A CA 1
ATOM 1591 C C . SER A 1 193 ? -47.861 -17.584 99.587 1.00 58.22 193 SER A C 1
ATOM 1593 O O . SER A 1 193 ? -48.132 -18.103 100.664 1.00 58.22 193 SER A O 1
ATOM 1595 N N . ASP A 1 194 ? -48.060 -16.284 99.364 1.00 58.38 194 ASP A N 1
ATOM 1596 C CA . ASP A 1 194 ? -48.565 -15.329 100.352 1.00 58.38 194 ASP A CA 1
ATOM 1597 C C . ASP A 1 194 ? -50.064 -15.540 100.620 1.00 58.38 194 ASP A C 1
ATOM 1599 O O . ASP A 1 194 ? -50.510 -15.441 101.766 1.00 58.38 194 ASP A O 1
ATOM 1603 N N . ALA A 1 195 ? -50.846 -15.918 99.603 1.00 57.50 195 ALA A N 1
ATOM 1604 C CA . ALA A 1 195 ? -52.231 -16.359 99.757 1.00 57.50 195 ALA A CA 1
ATOM 1605 C C . ALA A 1 195 ? -52.321 -17.676 100.547 1.00 57.50 195 ALA A C 1
ATOM 1607 O O . ALA A 1 195 ? -53.128 -17.767 101.469 1.00 57.50 195 ALA A O 1
ATOM 1608 N N . ALA A 1 196 ? -51.453 -18.656 100.268 1.00 55.03 196 ALA A N 1
ATOM 1609 C CA . ALA A 1 196 ? -51.367 -19.900 101.039 1.00 55.03 196 ALA A CA 1
ATOM 1610 C C . ALA A 1 196 ? -50.936 -19.655 102.500 1.00 55.03 196 ALA A C 1
ATOM 1612 O O . ALA A 1 196 ? -51.508 -20.235 103.417 1.00 55.03 196 ALA A O 1
ATOM 1613 N N . ASN A 1 197 ? -50.000 -18.732 102.739 1.00 52.47 197 ASN A N 1
ATOM 1614 C CA . ASN A 1 197 ? -49.532 -18.355 104.078 1.00 52.47 197 ASN A CA 1
ATOM 1615 C C . ASN A 1 197 ? -50.571 -17.505 104.852 1.00 52.47 197 ASN A C 1
ATOM 1617 O O . ASN A 1 197 ? -50.619 -17.516 106.083 1.00 52.47 197 ASN A O 1
ATOM 1621 N N . THR A 1 198 ? -51.451 -16.785 104.145 1.00 51.88 198 THR A N 1
ATOM 1622 C CA . THR A 1 198 ? -52.596 -16.063 104.734 1.00 51.88 198 THR A CA 1
ATOM 1623 C C . THR A 1 198 ? -53.764 -17.005 105.053 1.00 51.88 198 THR A C 1
ATOM 1625 O O . THR A 1 198 ? -54.461 -16.788 106.047 1.00 51.88 198 THR A O 1
ATOM 1628 N N . GLN A 1 199 ? -53.945 -18.069 104.264 1.00 47.09 199 GLN A N 1
ATOM 1629 C CA . GLN A 1 199 ? -54.881 -19.163 104.543 1.00 47.09 199 GLN A CA 1
ATOM 1630 C C . GLN A 1 199 ? -54.425 -19.971 105.780 1.00 47.09 199 GLN A C 1
ATOM 1632 O O . GLN A 1 199 ? -55.195 -20.114 106.725 1.00 47.09 199 GLN A O 1
ATOM 1637 N N . ASP A 1 200 ? -53.137 -20.331 105.874 1.00 44.91 200 ASP A N 1
ATOM 1638 C CA . ASP A 1 200 ? -52.542 -21.036 107.034 1.00 44.91 200 ASP A CA 1
ATOM 1639 C C . ASP A 1 200 ? -52.533 -20.179 108.329 1.00 44.91 200 ASP A C 1
ATOM 1641 O O . ASP A 1 200 ? -52.560 -20.682 109.454 1.00 44.91 200 ASP A O 1
ATOM 1645 N N . ARG A 1 201 ? -52.587 -18.842 108.207 1.00 44.53 201 ARG A N 1
ATOM 1646 C CA . ARG A 1 201 ? -52.824 -17.930 109.346 1.00 44.53 201 ARG A CA 1
ATOM 1647 C C . ARG A 1 201 ? -54.287 -17.857 109.796 1.00 44.53 201 ARG A C 1
ATOM 1649 O O . ARG A 1 201 ? -54.522 -17.508 110.955 1.00 44.53 201 ARG A O 1
ATOM 1656 N N . LYS A 1 202 ? -55.257 -18.150 108.922 1.00 41.53 202 LYS A N 1
ATOM 1657 C CA . LYS A 1 202 ? -56.686 -18.229 109.278 1.00 41.53 202 LYS A CA 1
ATOM 1658 C C . LYS A 1 202 ? -57.068 -19.601 109.841 1.00 41.53 202 LYS A C 1
ATOM 1660 O O . LYS A 1 202 ? -57.882 -19.638 110.758 1.00 41.53 202 LYS A O 1
ATOM 1665 N N . ASP A 1 203 ? -56.397 -20.674 109.426 1.00 41.06 203 ASP A N 1
ATOM 1666 C CA . ASP A 1 203 ? -56.684 -22.041 109.894 1.00 41.06 203 ASP A CA 1
ATOM 1667 C C . ASP A 1 203 ? -56.062 -22.397 111.265 1.00 41.06 203 ASP A C 1
ATOM 1669 O O . ASP A 1 203 ? -56.309 -23.468 111.814 1.00 41.06 203 ASP A O 1
ATOM 1673 N N . LYS A 1 204 ? -55.324 -21.477 111.910 1.00 38.12 204 LYS A N 1
ATOM 1674 C CA . LYS A 1 204 ? -54.746 -21.670 113.262 1.00 38.12 204 LYS A CA 1
ATOM 1675 C C . LYS A 1 204 ? -55.574 -21.120 114.437 1.00 38.12 204 LYS A C 1
ATOM 1677 O O . LYS A 1 204 ? -55.076 -21.065 115.563 1.00 38.12 204 LYS A O 1
ATOM 1682 N N . LYS A 1 205 ? -56.835 -20.725 114.221 1.00 35.41 205 LYS A N 1
ATOM 1683 C CA . LYS A 1 205 ? -57.800 -20.398 115.294 1.00 35.41 205 LYS A CA 1
ATOM 1684 C C . LYS A 1 205 ? -59.190 -20.986 115.014 1.00 35.41 205 LYS A C 1
ATOM 1686 O O . LYS A 1 205 ? -60.096 -20.244 114.663 1.00 35.41 205 LYS A O 1
ATOM 1691 N N . GLN A 1 206 ? -59.357 -22.285 115.254 1.00 27.98 206 GLN A N 1
ATOM 1692 C CA . GLN A 1 206 ? -60.328 -22.891 116.190 1.00 27.98 206 GLN A CA 1
ATOM 1693 C C . GLN A 1 206 ? -60.511 -24.394 115.888 1.00 27.98 206 GLN A C 1
ATOM 1695 O O . GLN A 1 206 ? -60.256 -24.809 114.762 1.00 27.98 206 GLN A O 1
ATOM 1700 N N . PRO A 1 207 ? -60.879 -25.210 116.897 1.00 34.94 207 PRO A N 1
ATOM 1701 C CA . PRO A 1 207 ? -60.892 -26.666 116.814 1.00 34.94 207 PRO A CA 1
ATOM 1702 C C . PRO A 1 207 ? -62.207 -27.244 116.267 1.00 34.94 207 PRO A C 1
ATOM 1704 O O . PRO A 1 207 ? -63.269 -26.658 116.450 1.00 34.94 207 PRO A O 1
ATOM 1707 N N . GLU A 1 208 ? -62.044 -28.406 115.628 1.00 33.06 208 GLU A N 1
ATOM 1708 C CA . GLU A 1 208 ? -62.888 -29.617 115.578 1.00 33.06 208 GLU A CA 1
ATOM 1709 C C . GLU A 1 208 ? -64.411 -29.511 115.798 1.00 33.06 208 GLU A C 1
ATOM 1711 O O . GLU A 1 208 ? -64.865 -29.232 116.902 1.00 33.06 208 GLU A O 1
ATOM 1716 N N . GLU A 1 209 ? -65.186 -29.954 114.794 1.00 31.48 209 GLU A N 1
ATOM 1717 C CA . GLU A 1 209 ? -66.114 -31.089 114.966 1.00 31.48 209 GLU A CA 1
ATOM 1718 C C . GLU A 1 209 ? -66.461 -31.770 113.620 1.00 31.48 209 GLU A C 1
ATOM 1720 O O . GLU A 1 209 ? -66.448 -31.156 112.554 1.00 31.48 209 GLU A O 1
ATOM 1725 N N . GLU A 1 210 ? -66.689 -33.080 113.702 1.00 34.00 210 GLU A N 1
ATOM 1726 C CA . GLU A 1 210 ? -66.772 -34.111 112.656 1.00 34.00 210 GLU A CA 1
ATOM 1727 C C . GLU A 1 210 ? -67.946 -33.962 111.656 1.00 34.00 210 GLU A C 1
ATOM 1729 O O . GLU A 1 210 ? -69.024 -33.515 112.040 1.00 34.00 210 GLU A O 1
ATOM 1734 N N . ARG A 1 211 ? -67.823 -34.486 110.418 1.00 31.69 211 ARG A N 1
ATOM 1735 C CA . ARG A 1 211 ? -68.303 -35.844 110.035 1.00 31.69 211 ARG A CA 1
ATOM 1736 C C . ARG A 1 211 ? -68.273 -36.135 108.521 1.00 31.69 211 ARG A C 1
ATOM 1738 O O . ARG A 1 211 ? -68.839 -35.391 107.733 1.00 31.69 211 ARG A O 1
ATOM 1745 N N . MET A 1 212 ? -67.748 -37.332 108.234 1.00 35.06 212 MET A N 1
ATOM 1746 C CA . MET A 1 212 ? -68.149 -38.332 107.222 1.00 35.06 212 MET A CA 1
ATOM 1747 C C . MET A 1 212 ? -67.977 -38.052 105.717 1.00 35.06 212 MET A C 1
ATOM 1749 O O . MET A 1 212 ? -68.737 -37.312 105.105 1.00 35.06 212 MET A O 1
ATOM 1753 N N . ASP A 1 213 ? -66.985 -38.762 105.162 1.00 34.78 213 ASP A N 1
ATOM 1754 C CA . ASP A 1 213 ? -67.083 -39.774 104.095 1.00 34.78 213 ASP A CA 1
ATOM 1755 C C . ASP A 1 213 ? -68.056 -39.523 102.930 1.00 34.78 213 ASP A C 1
ATOM 1757 O O . ASP A 1 213 ? -69.267 -39.637 103.092 1.00 34.78 213 ASP A O 1
ATOM 1761 N N . ASP A 1 214 ? -67.512 -39.357 101.717 1.00 34.66 214 ASP A N 1
ATOM 1762 C CA . ASP A 1 214 ? -67.583 -40.456 100.744 1.00 34.66 214 ASP A CA 1
ATOM 1763 C C . ASP A 1 214 ? -66.523 -40.336 99.634 1.00 34.66 214 ASP A C 1
ATOM 1765 O O . ASP A 1 214 ? -66.093 -39.248 99.242 1.00 34.66 214 ASP A O 1
ATOM 1769 N N . ALA A 1 215 ? -66.076 -41.502 99.184 1.00 35.72 215 ALA A N 1
ATOM 1770 C CA . ALA A 1 215 ? -64.998 -41.736 98.236 1.00 35.72 215 ALA A CA 1
ATOM 1771 C C . ALA A 1 215 ? -65.424 -41.504 96.773 1.00 35.72 215 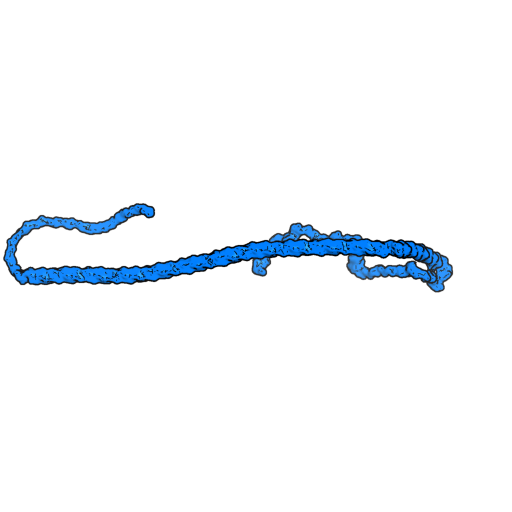ALA A C 1
ATOM 1773 O O . ALA A 1 215 ? -66.547 -41.820 96.403 1.00 35.72 215 ALA A O 1
ATOM 1774 N N . ASP A 1 216 ? -64.518 -41.008 95.922 1.00 34.81 216 ASP A N 1
ATOM 1775 C CA . ASP A 1 216 ? -63.927 -41.830 94.851 1.00 34.81 216 ASP A CA 1
ATOM 1776 C C . ASP A 1 216 ? -62.868 -41.048 94.050 1.00 34.81 216 ASP A C 1
ATOM 1778 O O . ASP A 1 216 ? -63.084 -39.943 93.551 1.00 34.81 216 ASP A O 1
ATOM 1782 N N . GLN A 1 217 ? -61.703 -41.673 93.924 1.00 36.88 217 GLN A N 1
ATOM 1783 C CA . GLN A 1 217 ? -60.669 -41.436 92.915 1.00 36.88 217 GLN A CA 1
ATOM 1784 C C . GLN A 1 217 ? -60.853 -42.537 91.847 1.00 36.88 217 GLN A C 1
ATOM 1786 O O . GLN A 1 217 ? -61.292 -43.627 92.214 1.00 36.88 217 GLN A O 1
ATOM 1791 N N . PRO A 1 218 ? -60.487 -42.340 90.562 1.00 45.47 218 PRO A N 1
ATOM 1792 C CA . PRO A 1 218 ? -59.062 -42.322 90.243 1.00 45.47 218 PRO A CA 1
ATOM 1793 C C . PRO A 1 218 ? -58.595 -41.439 89.076 1.00 45.47 218 PRO A C 1
ATOM 1795 O O . PRO A 1 218 ? -59.341 -40.981 88.215 1.00 45.47 218 PRO A O 1
ATOM 1798 N N . GLU A 1 219 ? -57.280 -41.235 89.147 1.00 36.28 219 GLU A N 1
ATOM 1799 C CA . GLU A 1 219 ? -56.262 -40.986 88.122 1.00 36.28 219 GLU A CA 1
ATOM 1800 C C . GLU A 1 219 ? -56.621 -41.283 86.653 1.00 36.28 219 GLU A C 1
ATOM 1802 O O . GLU A 1 219 ? -57.343 -42.229 86.367 1.00 36.28 219 GLU A O 1
ATOM 1807 N N . VAL A 1 220 ? -56.006 -40.530 85.724 1.00 36.88 220 VAL A N 1
ATOM 1808 C CA . VAL A 1 220 ? -54.980 -40.964 84.729 1.00 36.88 220 VAL A CA 1
ATOM 1809 C C . VAL A 1 220 ? -54.609 -39.703 83.908 1.00 36.88 220 VAL A C 1
ATOM 1811 O O . VAL A 1 220 ? -55.471 -39.078 83.306 1.00 36.88 220 VAL A O 1
ATOM 1814 N N . ASN A 1 221 ? -53.435 -39.095 84.097 1.00 34.47 221 ASN A N 1
ATOM 1815 C CA . ASN A 1 221 ? -52.132 -39.343 83.454 1.00 34.47 221 ASN A CA 1
ATOM 1816 C C . ASN A 1 221 ? -51.959 -38.774 82.020 1.00 34.47 221 ASN A C 1
ATOM 1818 O O . ASN A 1 221 ? -52.704 -39.107 81.109 1.00 34.47 221 ASN A O 1
ATOM 1822 N N . ALA A 1 222 ? -50.897 -37.969 81.892 1.00 35.47 222 ALA A N 1
ATOM 1823 C CA . ALA A 1 222 ? -49.887 -37.904 80.828 1.00 35.47 222 ALA A CA 1
ATOM 1824 C C . ALA A 1 222 ? -50.228 -37.694 79.328 1.00 35.47 222 ALA A C 1
ATOM 1826 O O . ALA A 1 222 ? -50.946 -38.447 78.688 1.00 35.47 222 ALA A O 1
ATOM 1827 N N . GLU A 1 223 ? -49.454 -36.745 78.778 1.00 32.94 223 GLU A N 1
ATOM 1828 C CA . GLU A 1 223 ? -48.652 -36.850 77.543 1.00 32.94 223 GLU A CA 1
ATOM 1829 C C . GLU A 1 223 ? -49.273 -36.677 76.137 1.00 32.94 223 GLU A C 1
ATOM 1831 O O . GLU A 1 223 ? -50.007 -37.498 75.610 1.00 32.94 223 GLU A O 1
ATOM 1836 N N . ALA A 1 224 ? -48.758 -35.622 75.488 1.00 36.25 224 ALA A N 1
ATOM 1837 C CA . ALA A 1 224 ? -47.973 -35.654 74.247 1.00 36.25 224 ALA A CA 1
ATOM 1838 C C . ALA A 1 224 ? -48.635 -35.916 72.869 1.00 36.25 224 ALA A C 1
ATOM 1840 O O . ALA A 1 224 ? -49.103 -36.998 72.549 1.00 36.25 224 ALA A O 1
ATOM 1841 N N . GLN A 1 225 ? -48.345 -34.945 71.985 1.00 39.25 225 GLN A N 1
ATOM 1842 C CA . GLN A 1 225 ? -47.866 -35.099 70.597 1.00 39.25 225 GLN A CA 1
ATOM 1843 C C . GLN A 1 225 ? -48.853 -35.387 69.439 1.00 39.25 225 GLN A C 1
ATOM 1845 O O . GLN A 1 225 ? -49.396 -36.476 69.326 1.00 39.25 225 GLN A O 1
ATOM 1850 N N . ARG A 1 226 ? -48.861 -34.441 68.471 1.00 35.53 226 ARG A N 1
ATOM 1851 C CA . ARG A 1 226 ? -48.485 -34.554 67.027 1.00 35.53 226 ARG A CA 1
ATOM 1852 C C . ARG A 1 226 ? -49.486 -33.984 66.003 1.00 35.53 226 ARG A C 1
ATOM 1854 O O . ARG A 1 226 ? -50.624 -34.414 65.918 1.00 35.53 226 ARG A O 1
ATOM 1861 N N . ASN A 1 227 ? -48.925 -33.088 65.180 1.00 40.38 227 ASN A N 1
ATOM 1862 C CA . ASN A 1 227 ? -49.014 -32.923 63.719 1.00 40.38 227 ASN A CA 1
ATOM 1863 C C . ASN A 1 227 ? -50.340 -33.100 62.961 1.00 40.38 227 ASN A C 1
ATOM 1865 O O . ASN A 1 227 ? -50.878 -34.197 62.879 1.00 40.38 227 ASN A O 1
ATOM 1869 N N . VAL A 1 228 ? -50.664 -32.055 62.190 1.00 43.59 228 VAL A N 1
ATOM 1870 C CA . VAL A 1 228 ? -51.345 -32.077 60.877 1.00 43.59 228 VAL A CA 1
ATOM 1871 C C . VAL A 1 228 ? -50.643 -30.973 60.048 1.00 43.59 228 VAL A C 1
ATOM 1873 O O . VAL A 1 228 ? -50.647 -29.825 60.481 1.00 43.59 228 VAL A O 1
ATOM 1876 N N . THR A 1 229 ? -49.682 -31.300 59.167 1.00 45.56 229 THR A N 1
ATOM 1877 C CA . THR A 1 229 ? -49.798 -31.366 57.680 1.00 45.56 229 THR A CA 1
ATOM 1878 C C . THR A 1 229 ? -50.528 -30.157 57.073 1.00 45.56 229 THR A C 1
ATOM 1880 O O . THR A 1 229 ? -51.704 -29.968 57.346 1.00 45.56 229 THR A O 1
ATOM 1883 N N . GLU A 1 230 ? -49.811 -29.235 56.420 1.00 47.44 230 GLU A N 1
ATOM 1884 C CA . GLU A 1 230 ? -49.559 -29.188 54.958 1.00 47.44 230 GLU A CA 1
ATOM 1885 C C . GLU A 1 230 ? -50.622 -28.329 54.243 1.00 47.44 230 GLU A C 1
ATOM 1887 O O . GLU A 1 230 ? -51.806 -28.524 54.494 1.00 47.44 230 GLU A O 1
ATOM 1892 N N . VAL A 1 231 ? -50.181 -27.361 53.421 1.00 50.59 231 VAL A N 1
ATOM 1893 C CA . VAL A 1 231 ? -50.712 -26.941 52.097 1.00 50.59 231 VAL A CA 1
ATOM 1894 C C . VAL A 1 231 ? -50.199 -25.523 51.756 1.00 50.59 231 VAL A C 1
ATOM 1896 O O . VAL A 1 231 ? -50.502 -24.574 52.476 1.00 50.59 231 VAL A O 1
ATOM 1899 N N . ASP A 1 232 ? -49.448 -25.474 50.644 1.00 46.19 232 ASP A N 1
ATOM 1900 C CA . ASP A 1 232 ? -49.051 -24.373 49.733 1.00 46.19 232 ASP A CA 1
ATOM 1901 C C . ASP A 1 232 ? -48.293 -23.126 50.236 1.00 46.19 232 ASP A C 1
ATOM 1903 O O . ASP A 1 232 ? -48.879 -22.239 50.896 1.00 46.19 232 ASP A O 1
#

Solvent-accessible surface area (backbone atoms only — not comparable to full-atom values): 14072 Å² total; per-residue (Å²): 109,67,65,62,67,76,49,65,81,86,66,68,89,58,72,89,50,80,79,86,63,88,62,75,82,61,46,74,68,52,52,53,49,50,52,36,56,75,70,67,52,80,80,85,75,84,76,63,68,76,83,47,87,67,71,55,56,91,91,37,74,86,41,66,66,48,50,49,54,42,50,53,48,52,53,54,44,52,53,50,49,54,51,48,50,55,51,48,52,50,40,71,73,43,41,67,60,53,48,51,53,51,50,54,52,52,52,51,51,50,54,51,51,51,49,53,51,52,53,51,50,50,53,53,48,50,53,50,48,54,50,48,53,56,51,51,56,52,49,52,52,48,53,51,52,50,52,51,48,52,52,49,54,52,50,50,50,53,50,53,51,51,50,57,52,50,53,51,51,50,54,51,50,52,52,53,49,50,51,50,52,51,50,50,50,49,50,53,51,48,51,51,49,51,49,51,54,52,48,58,64,59,68,74,73,75,83,88,84,90,84,81,89,85,89,84,85,81,90,82,84,86,81,84,91,84,88,82,83,90,86,137

Radius of gyration: 61.66 Å; Cα contacts (8 Å, |Δi|>4): 24; chains: 1; bounding box: 122×56×163 Å

Organism: NCBI:txid48802

Sequence (232 aa):
EEETRRYRPTKNYLEHLPQLSLHQFESEIMKTEFERLQSRLPMEMMSMKRYELPQPPAGKTTDVASWAECVDNSSAQLEHQATRIANLELMARYGAEAWKAYNAALVRMLHQLQRQLQDLRKQIQEVNWQRKTTQTEAGEKLKHLEASWVSLVSKNFEIERACVELEKEIAVLEADYDLKRKALQNQQAQERSDAANTQDRKDKKQPEEERMDDADQPEVNAEAQRNVTEVD